Protein AF-A0A356X7E8-F1 (afdb_monomer_lite)

Radius of gyration: 22.63 Å; chains: 1; bounding box: 55×36×61 Å

Structure (mmCIF, N/CA/C/O backbone):
data_AF-A0A356X7E8-F1
#
_entry.id   AF-A0A356X7E8-F1
#
loop_
_atom_site.group_PDB
_atom_site.id
_atom_site.type_symbol
_atom_site.label_atom_id
_atom_site.label_alt_id
_atom_site.label_comp_id
_atom_site.label_asym_id
_atom_site.label_entity_id
_atom_site.label_seq_id
_atom_site.pdbx_PDB_ins_code
_atom_site.Cartn_x
_atom_site.Cartn_y
_atom_site.Cartn_z
_atom_site.occupancy
_atom_site.B_iso_or_equiv
_atom_site.auth_seq_id
_atom_site.auth_comp_id
_atom_site.auth_asym_id
_atom_site.auth_atom_id
_atom_site.pdbx_PDB_model_num
ATOM 1 N N . LEU A 1 1 ? -2.126 -13.415 19.835 1.00 93.56 1 LEU A N 1
ATOM 2 C CA . LEU A 1 1 ? -3.323 -13.150 19.011 1.00 93.56 1 LEU A CA 1
ATOM 3 C C . LEU A 1 1 ? -2.956 -12.131 17.945 1.00 93.56 1 LEU A C 1
ATOM 5 O O . LEU A 1 1 ? -2.199 -11.217 18.249 1.00 93.56 1 LEU A O 1
ATOM 9 N N . ILE A 1 2 ? -3.436 -12.323 16.716 1.00 96.06 2 ILE A N 1
ATOM 10 C CA . ILE A 1 2 ? -3.218 -11.389 15.605 1.00 96.06 2 ILE A CA 1
ATOM 11 C C . ILE A 1 2 ? -4.577 -10.799 15.241 1.00 96.06 2 ILE A C 1
ATOM 13 O O . ILE A 1 2 ? -5.513 -11.552 14.979 1.00 96.06 2 ILE A O 1
ATOM 17 N N . LEU A 1 3 ? -4.679 -9.475 15.267 1.00 96.00 3 LEU A N 1
ATOM 18 C CA . LEU A 1 3 ? -5.846 -8.722 14.834 1.00 96.00 3 LEU A CA 1
ATOM 19 C C . LEU A 1 3 ? -5.471 -7.905 13.610 1.00 96.00 3 LEU A C 1
ATOM 21 O O . LEU A 1 3 ? -4.532 -7.110 13.644 1.00 96.00 3 LEU A O 1
ATOM 25 N N . GLU A 1 4 ? -6.207 -8.107 12.529 1.00 94.88 4 GLU A N 1
ATOM 26 C CA . GLU A 1 4 ? -5.991 -7.365 11.298 1.00 94.88 4 GLU A CA 1
ATOM 27 C C . GLU A 1 4 ? -6.999 -6.233 11.160 1.00 94.88 4 GLU A C 1
ATOM 29 O O . GLU A 1 4 ? -8.159 -6.378 11.542 1.00 94.88 4 GLU A O 1
ATOM 34 N N . ASN A 1 5 ? -6.549 -5.121 10.582 1.00 94.38 5 ASN A N 1
ATOM 35 C CA . ASN A 1 5 ? -7.384 -3.973 10.243 1.00 94.38 5 ASN A CA 1
ATOM 36 C C . ASN A 1 5 ? -8.108 -3.339 11.441 1.00 94.38 5 ASN A C 1
ATOM 38 O O . ASN A 1 5 ? -9.313 -3.083 11.387 1.00 94.38 5 ASN A O 1
ATOM 42 N N . VAL A 1 6 ? -7.383 -3.053 12.527 1.00 95.50 6 VAL A N 1
ATOM 43 C CA . VAL A 1 6 ? -7.984 -2.473 13.742 1.00 95.50 6 VAL A CA 1
ATOM 44 C C . VAL A 1 6 ? -8.601 -1.089 13.510 1.00 95.50 6 VAL A C 1
ATOM 46 O O . VAL A 1 6 ? -9.468 -0.686 14.278 1.00 95.50 6 VAL A O 1
ATOM 49 N N . GLN A 1 7 ? -8.261 -0.383 12.424 1.00 94.38 7 GLN A N 1
ATOM 50 C CA . GLN A 1 7 ? -8.977 0.829 11.999 1.00 94.38 7 GLN A CA 1
ATOM 51 C C . GLN A 1 7 ? -10.484 0.605 11.782 1.00 94.38 7 GLN A C 1
ATOM 53 O O . GLN A 1 7 ? -11.255 1.551 11.886 1.00 94.38 7 GLN A O 1
ATOM 58 N N . ASN A 1 8 ? -10.925 -0.634 11.548 1.00 93.31 8 ASN A N 1
ATOM 59 C CA . ASN A 1 8 ? -12.344 -0.969 11.412 1.00 93.31 8 ASN A CA 1
ATOM 60 C C . ASN A 1 8 ? -13.075 -1.054 12.765 1.00 93.31 8 ASN A C 1
ATOM 62 O O . ASN A 1 8 ? -14.292 -1.205 12.800 1.00 93.31 8 ASN A O 1
ATOM 66 N N . CYS A 1 9 ? -12.361 -0.947 13.891 1.00 93.81 9 CYS A N 1
ATOM 67 C CA . CYS A 1 9 ? -12.958 -0.861 15.225 1.00 93.81 9 CYS A CA 1
ATOM 68 C C . CYS A 1 9 ? -13.349 0.576 15.610 1.00 93.81 9 CYS A C 1
ATOM 70 O O . CYS A 1 9 ? -13.739 0.804 16.755 1.00 93.81 9 CYS A O 1
ATOM 72 N N . PHE A 1 10 ? -13.256 1.543 14.689 1.00 93.75 10 PHE A N 1
ATOM 73 C CA . PHE A 1 10 ? -13.806 2.876 14.901 1.00 93.75 10 PHE A CA 1
ATOM 74 C C . PHE A 1 10 ? -14.518 3.429 13.663 1.00 93.75 10 PHE A C 1
ATOM 76 O O . PHE A 1 10 ? -14.170 3.135 12.521 1.00 93.75 10 PHE A O 1
ATOM 83 N N . ILE A 1 11 ? -15.481 4.313 13.903 1.00 92.06 11 ILE A N 1
ATOM 84 C CA . ILE A 1 11 ? -16.099 5.170 12.890 1.00 92.06 11 ILE A CA 1
ATOM 85 C C . ILE A 1 11 ? -15.846 6.607 13.327 1.00 92.06 11 ILE A C 1
ATOM 87 O O . ILE A 1 11 ? -16.066 6.946 14.488 1.00 92.06 11 ILE A O 1
ATOM 91 N N . ARG A 1 12 ? -15.399 7.486 12.423 1.00 89.81 12 ARG A N 1
ATOM 92 C CA . ARG A 1 12 ? -15.179 8.898 12.758 1.00 89.81 12 ARG A CA 1
ATOM 93 C C . ARG A 1 12 ? -16.521 9.614 12.935 1.00 89.81 12 ARG A C 1
ATOM 95 O O . ARG A 1 12 ? -17.014 10.275 12.025 1.00 89.81 12 ARG A O 1
ATOM 102 N N . ASN A 1 13 ? -17.105 9.465 14.115 1.00 85.69 13 ASN A N 1
ATOM 103 C CA . ASN A 1 13 ? -18.269 10.182 14.617 1.00 85.69 13 ASN A CA 1
ATOM 104 C C . ASN A 1 13 ? -18.137 10.334 16.152 1.00 85.69 13 ASN A C 1
ATOM 106 O O . ASN A 1 13 ? -17.196 9.814 16.747 1.00 85.69 13 ASN A O 1
ATOM 110 N N . LEU A 1 14 ? -19.051 11.064 16.799 1.00 80.31 14 LEU A N 1
ATOM 111 C CA . LEU A 1 14 ? -18.951 11.384 18.235 1.00 80.31 14 LEU A CA 1
ATOM 112 C C . LEU A 1 14 ? -18.949 10.166 19.178 1.00 80.31 14 LEU A C 1
ATOM 114 O O . LEU A 1 14 ? -18.449 10.283 20.290 1.00 80.31 14 LEU A O 1
ATOM 118 N N . SER A 1 15 ? -19.506 9.029 18.762 1.00 83.75 15 SER A N 1
ATOM 119 C CA . SER A 1 15 ? -19.670 7.824 19.594 1.00 83.75 15 SER A CA 1
ATOM 120 C C . SER A 1 15 ? -19.062 6.584 18.934 1.00 83.75 15 SER A C 1
ATOM 122 O O . SER A 1 15 ? -19.417 5.456 19.250 1.00 83.75 15 SER A O 1
ATOM 124 N N . GLY A 1 16 ? -18.183 6.781 17.954 1.00 90.12 16 GLY A N 1
ATOM 125 C CA . GLY A 1 16 ? -17.713 5.712 17.083 1.00 90.12 16 GLY A CA 1
ATOM 126 C C . GLY A 1 16 ? -16.432 5.050 17.565 1.00 90.12 16 GLY A C 1
ATOM 127 O O . GLY A 1 16 ? -15.806 4.360 16.772 1.00 90.12 16 GLY A O 1
ATOM 128 N N . PHE A 1 17 ? -16.021 5.272 18.817 1.00 94.19 17 PHE A N 1
ATOM 129 C CA . PHE A 1 17 ? -14.751 4.783 19.368 1.00 94.19 17 PHE A CA 1
ATOM 130 C C . PHE A 1 17 ? -14.911 3.671 20.404 1.0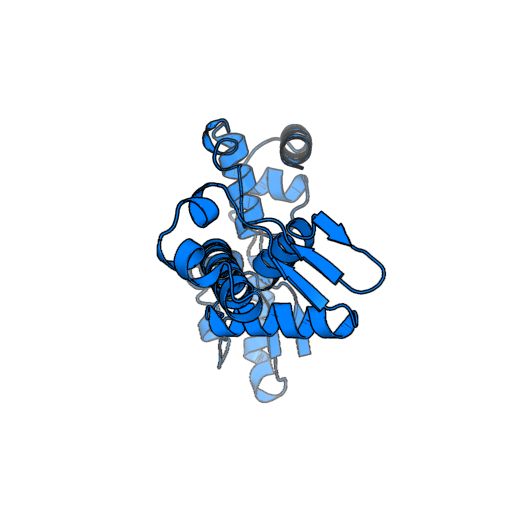0 94.19 17 PHE A C 1
ATOM 132 O O . PHE A 1 17 ? -13.922 3.013 20.707 1.00 94.19 17 PHE A O 1
ATOM 139 N N . ASP A 1 18 ? -16.128 3.401 20.885 1.00 94.00 18 ASP A N 1
ATOM 140 C CA . ASP A 1 18 ? -16.383 2.447 21.970 1.00 94.00 18 ASP A CA 1
ATOM 141 C C . ASP A 1 18 ? -15.721 1.081 21.721 1.00 94.00 18 ASP A C 1
ATOM 143 O O . ASP A 1 18 ? -15.061 0.529 22.597 1.00 94.00 18 ASP A O 1
ATOM 147 N N . ALA A 1 19 ? -15.844 0.539 20.505 1.00 94.94 19 ALA A N 1
ATOM 148 C CA . ALA A 1 19 ? -15.248 -0.752 20.159 1.00 94.94 19 ALA A CA 1
ATOM 149 C C . ALA A 1 19 ? -13.709 -0.722 20.197 1.00 94.94 19 ALA A C 1
ATOM 151 O O . ALA A 1 19 ? -13.090 -1.674 20.673 1.00 94.94 19 ALA A O 1
ATOM 152 N N . MET A 1 20 ? -13.092 0.369 19.735 1.00 96.06 20 MET A N 1
ATOM 153 C CA . MET A 1 20 ? -11.647 0.566 19.819 1.00 96.06 20 MET A CA 1
ATOM 154 C C . MET A 1 20 ? -11.189 0.707 21.273 1.00 96.06 20 MET A C 1
ATOM 156 O O . MET A 1 20 ? -10.231 0.056 21.673 1.00 96.06 20 MET A O 1
ATOM 160 N N . GLU A 1 21 ? -11.878 1.505 22.086 1.00 95.81 21 GLU A N 1
ATOM 161 C CA . GLU A 1 21 ? -11.531 1.689 23.500 1.00 95.81 21 GLU A CA 1
ATOM 162 C C . GLU A 1 21 ? -11.625 0.373 24.283 1.00 95.81 21 GLU A C 1
ATOM 164 O O . GLU A 1 21 ? -10.719 0.039 25.048 1.00 95.81 21 GLU A O 1
ATOM 169 N N . GLN A 1 22 ? -12.669 -0.427 24.039 1.00 96.62 22 GLN A N 1
ATOM 170 C CA . GLN A 1 22 ? -12.794 -1.761 24.633 1.00 96.62 22 GLN A CA 1
ATOM 171 C C . GLN A 1 22 ? -11.678 -2.707 24.175 1.00 96.62 22 GLN A C 1
ATOM 173 O O . GLN A 1 22 ? -11.166 -3.489 24.979 1.00 96.62 22 GLN A O 1
ATOM 178 N N . LEU A 1 23 ? -11.272 -2.635 22.904 1.00 96.69 23 LEU A N 1
ATOM 179 C CA . LEU A 1 23 ? -10.148 -3.419 22.400 1.00 96.69 23 LEU A CA 1
ATOM 180 C C . LEU A 1 23 ? -8.835 -3.030 23.094 1.00 96.69 23 LEU A C 1
ATOM 182 O O . LEU A 1 23 ? -8.093 -3.910 23.529 1.00 96.69 23 LEU A O 1
ATOM 186 N N . LEU A 1 24 ? -8.553 -1.733 23.226 1.00 96.62 24 LEU A N 1
ATOM 187 C CA . LEU A 1 24 ? -7.341 -1.240 23.886 1.00 96.62 24 LEU A CA 1
ATOM 188 C C . LEU A 1 24 ? -7.298 -1.642 25.364 1.00 96.62 24 LEU A C 1
ATOM 190 O O . LEU A 1 24 ? -6.257 -2.101 25.834 1.00 96.62 24 LEU A O 1
ATOM 194 N N . LEU A 1 25 ? -8.434 -1.563 26.066 1.00 97.06 25 LEU A N 1
ATOM 195 C CA . LEU A 1 25 ? -8.561 -2.037 27.446 1.00 97.06 25 LEU A CA 1
ATOM 196 C C . LEU A 1 25 ? -8.282 -3.544 27.557 1.00 97.06 25 LEU A C 1
ATOM 198 O O . LEU A 1 25 ? -7.548 -3.989 28.436 1.00 97.06 25 LEU A O 1
ATOM 202 N N . LEU A 1 26 ? -8.831 -4.348 26.645 1.00 97.19 26 LEU A N 1
ATOM 203 C CA . LEU A 1 26 ? -8.568 -5.786 26.625 1.00 97.19 26 LEU A CA 1
ATOM 204 C C . LEU A 1 26 ? -7.078 -6.086 26.405 1.00 97.19 26 LEU A C 1
ATOM 206 O O . LEU A 1 26 ? -6.522 -6.967 27.065 1.00 97.19 26 LEU A O 1
ATOM 210 N N . ILE A 1 27 ? -6.429 -5.358 25.493 1.00 96.69 27 ILE A N 1
ATOM 211 C CA . ILE A 1 27 ? -4.991 -5.489 25.239 1.00 96.69 27 ILE A CA 1
ATOM 212 C C . ILE A 1 27 ? -4.202 -5.126 26.499 1.00 96.69 27 ILE A C 1
ATOM 214 O O . ILE A 1 27 ? -3.330 -5.898 26.897 1.00 96.69 27 ILE A O 1
ATOM 218 N N . SER A 1 28 ? -4.512 -4.006 27.160 1.00 96.56 28 SER A N 1
ATOM 219 C CA . SER A 1 28 ? -3.773 -3.566 28.349 1.00 96.56 28 SER A CA 1
ATOM 220 C C . SER A 1 28 ? -3.895 -4.535 29.521 1.00 96.56 28 SER A C 1
ATOM 222 O O . SER A 1 28 ? -2.899 -4.798 30.191 1.00 96.56 28 SER A O 1
ATOM 224 N N . GLU A 1 29 ? -5.081 -5.104 29.743 1.00 97.56 29 GLU A N 1
ATOM 225 C CA . GLU A 1 29 ? -5.336 -6.024 30.860 1.00 97.56 29 GLU A CA 1
ATOM 226 C C . GLU A 1 29 ? -4.715 -7.412 30.659 1.00 97.56 29 GLU A C 1
ATOM 228 O O . GLU A 1 29 ? -4.542 -8.152 31.623 1.00 97.56 29 GLU A O 1
ATOM 233 N N . THR A 1 30 ? -4.370 -7.780 29.421 1.00 97.50 30 THR A N 1
ATOM 234 C CA . THR A 1 30 ? -3.893 -9.134 29.084 1.00 97.50 30 THR A CA 1
ATOM 235 C C . THR A 1 30 ? -2.482 -9.171 28.497 1.00 97.50 30 THR A C 1
ATOM 237 O O . THR A 1 30 ? -2.010 -10.229 28.080 1.00 97.50 30 THR A O 1
ATOM 240 N N . ASN A 1 31 ? -1.777 -8.036 28.447 1.00 95.06 31 ASN A N 1
ATOM 241 C CA . ASN A 1 31 ? -0.471 -7.922 27.785 1.00 95.06 31 ASN A CA 1
ATOM 242 C C . ASN A 1 31 ? 0.674 -8.696 28.467 1.00 95.06 31 ASN A C 1
ATOM 244 O O . ASN A 1 31 ? 1.742 -8.841 27.868 1.00 95.06 31 ASN A O 1
ATOM 248 N N . LYS A 1 32 ? 0.481 -9.208 29.690 1.00 96.38 32 LYS A N 1
ATOM 249 C CA . LYS A 1 32 ? 1.474 -10.041 30.392 1.00 96.38 32 LYS A CA 1
ATOM 250 C C . LYS A 1 32 ? 1.356 -11.515 30.014 1.00 96.38 32 LYS A C 1
ATOM 252 O O . LYS A 1 32 ? 2.341 -12.246 30.078 1.00 96.38 32 LYS A O 1
ATOM 257 N N . GLU A 1 33 ? 0.165 -11.944 29.619 1.00 97.56 33 GLU A N 1
ATOM 258 C CA . GLU A 1 33 ? -0.184 -13.327 29.314 1.00 97.56 33 GLU A CA 1
ATOM 259 C C . GLU A 1 33 ? -0.337 -13.565 27.807 1.00 97.56 33 GLU A C 1
ATOM 261 O O . GLU A 1 33 ? -0.135 -14.684 27.330 1.00 97.56 33 GLU A O 1
ATOM 266 N N . ILE A 1 34 ? -0.691 -12.524 27.048 1.00 96.81 34 ILE A N 1
ATOM 267 C CA . ILE A 1 34 ? -1.016 -12.604 25.627 1.00 96.81 34 ILE A CA 1
ATOM 268 C C . ILE A 1 34 ? -0.132 -11.646 24.830 1.00 96.81 34 ILE A C 1
ATOM 270 O O . ILE A 1 34 ? -0.185 -10.429 24.983 1.00 96.81 34 ILE A O 1
ATOM 274 N N . LEU A 1 35 ? 0.620 -12.204 23.878 1.00 96.94 35 LEU A N 1
ATOM 275 C CA . LEU A 1 35 ? 1.241 -11.413 22.820 1.00 96.94 35 LEU A CA 1
ATOM 276 C C . LEU A 1 35 ? 0.164 -10.949 21.832 1.00 96.94 35 LEU A C 1
ATOM 278 O O . LEU A 1 35 ? -0.409 -11.774 21.110 1.00 96.94 35 LEU A O 1
ATOM 282 N N . TRP A 1 36 ? -0.085 -9.645 21.778 1.00 97.31 36 TRP A N 1
ATOM 283 C CA . TRP A 1 36 ? -0.969 -9.013 20.802 1.00 97.31 36 TRP A CA 1
ATOM 284 C C . TRP A 1 36 ? -0.174 -8.446 19.631 1.00 97.31 36 TRP A C 1
ATOM 286 O O . TRP A 1 36 ? 0.818 -7.746 19.816 1.00 97.31 36 TRP A O 1
ATOM 296 N N . ILE A 1 37 ? -0.632 -8.744 18.420 1.00 96.69 37 ILE A N 1
ATOM 297 C CA . ILE A 1 37 ? -0.142 -8.138 17.185 1.00 96.69 37 ILE A CA 1
ATOM 298 C C . ILE A 1 37 ? -1.359 -7.533 16.497 1.00 96.69 37 ILE A C 1
ATOM 300 O O . ILE A 1 37 ? -2.298 -8.258 16.174 1.00 96.69 37 ILE A O 1
ATOM 304 N N . ALA A 1 38 ? -1.352 -6.221 16.297 1.00 95.81 38 ALA A N 1
ATOM 305 C CA . ALA A 1 38 ? -2.396 -5.503 15.579 1.00 95.81 38 ALA A CA 1
ATOM 306 C C . ALA A 1 38 ? -1.825 -4.945 14.272 1.00 95.81 38 ALA A C 1
ATOM 308 O O . ALA A 1 38 ? -0.692 -4.466 14.252 1.00 95.81 38 ALA A O 1
ATOM 309 N N . SER A 1 39 ? -2.602 -4.985 13.193 1.00 95.44 39 SER A N 1
ATOM 310 C CA . SER A 1 39 ? -2.302 -4.227 11.978 1.00 95.44 39 SER A CA 1
ATOM 311 C C . SER A 1 39 ? -3.369 -3.176 11.720 1.00 95.44 39 SER A C 1
ATOM 313 O O . SER A 1 39 ? -4.538 -3.358 12.061 1.00 95.44 39 SER A O 1
ATOM 315 N N . SER A 1 40 ? -2.943 -2.063 11.131 1.00 94.62 40 SER A N 1
ATOM 316 C CA . SER A 1 40 ? -3.807 -0.948 10.772 1.00 94.62 40 SER A CA 1
ATOM 317 C C . SER A 1 40 ? -3.341 -0.320 9.463 1.00 94.62 40 SER A C 1
ATOM 319 O O . SER A 1 40 ? -2.161 -0.425 9.115 1.00 94.62 40 SER A O 1
ATOM 321 N N . THR A 1 41 ? -4.230 0.369 8.747 1.00 93.12 41 THR A N 1
ATOM 322 C CA . THR A 1 41 ? -3.773 1.280 7.690 1.00 93.12 41 THR A CA 1
ATOM 323 C C . THR A 1 41 ? -2.982 2.433 8.297 1.00 93.12 41 THR A C 1
ATOM 325 O O . THR A 1 41 ? -3.227 2.855 9.428 1.00 93.12 41 THR A O 1
ATOM 328 N N . ARG A 1 42 ? -2.045 3.003 7.532 1.00 90.88 42 ARG A N 1
ATOM 329 C CA . ARG A 1 42 ? -1.226 4.132 7.996 1.00 90.88 42 ARG A CA 1
ATOM 330 C C . ARG A 1 42 ? -2.075 5.311 8.468 1.00 90.88 42 ARG A C 1
ATOM 332 O O . ARG A 1 42 ? -1.831 5.858 9.538 1.00 90.88 42 ARG A O 1
ATOM 339 N N . TYR A 1 43 ? -3.081 5.700 7.688 1.00 92.06 43 TYR A N 1
ATOM 340 C CA . TYR A 1 43 ? -3.933 6.839 8.030 1.00 92.06 43 TYR A CA 1
ATOM 341 C C . TYR A 1 43 ? -4.873 6.540 9.200 1.00 92.06 43 TYR A C 1
ATOM 343 O O . TYR A 1 43 ? -5.052 7.413 10.050 1.00 92.06 43 TYR A O 1
ATOM 351 N N . GLY A 1 44 ? -5.406 5.317 9.290 1.00 94.50 44 GLY A N 1
ATOM 352 C CA . GLY A 1 44 ? -6.176 4.864 10.447 1.00 94.50 44 GLY A CA 1
ATOM 353 C C . GLY A 1 44 ? -5.337 4.894 11.724 1.00 94.50 44 GLY A C 1
ATOM 354 O O . GLY A 1 44 ? -5.750 5.489 12.716 1.00 94.50 44 GLY A O 1
ATOM 355 N N . TRP A 1 45 ? -4.118 4.344 11.681 1.00 94.75 45 TRP A N 1
ATOM 356 C CA . TRP A 1 45 ? -3.170 4.366 12.798 1.00 94.75 45 TRP A CA 1
ATOM 357 C C . TRP A 1 45 ? -2.809 5.787 13.233 1.00 94.75 45 TRP A C 1
ATOM 359 O O . TRP A 1 45 ? -2.974 6.126 14.398 1.00 94.75 45 TRP A O 1
ATOM 369 N N . LEU A 1 46 ? -2.393 6.651 12.299 1.00 94.12 46 LEU A N 1
ATOM 370 C CA . LEU A 1 46 ? -2.034 8.044 12.598 1.00 94.12 46 LEU A CA 1
ATOM 371 C C . LEU A 1 46 ? -3.197 8.843 13.197 1.00 94.12 46 LEU A C 1
ATOM 373 O O . LEU A 1 46 ? -2.976 9.778 13.965 1.00 94.12 46 LEU A O 1
ATOM 377 N N . TYR A 1 47 ? -4.432 8.535 12.806 1.00 94.88 47 TYR A N 1
ATOM 378 C CA . TYR A 1 47 ? -5.612 9.174 13.372 1.00 94.88 47 TYR A CA 1
ATOM 379 C C . TYR A 1 47 ? -5.908 8.669 14.783 1.00 94.88 47 TYR A C 1
ATOM 381 O O . TYR A 1 47 ? -6.077 9.474 15.696 1.00 94.88 47 TYR A O 1
ATOM 389 N N . LEU A 1 48 ? -5.933 7.349 14.960 1.00 94.81 48 LEU A N 1
ATOM 390 C CA . LEU A 1 48 ? -6.155 6.709 16.251 1.00 94.81 48 LEU A CA 1
ATOM 391 C C . LEU A 1 48 ? -5.104 7.127 17.275 1.00 94.81 48 LEU A C 1
ATOM 393 O O . LEU A 1 48 ? -5.450 7.417 18.413 1.00 94.81 48 LEU A O 1
ATOM 397 N N . ASP A 1 49 ? -3.846 7.239 16.864 1.00 95.50 49 ASP A N 1
ATOM 398 C CA . ASP A 1 49 ? -2.768 7.685 17.738 1.00 95.50 49 ASP A CA 1
ATOM 399 C C . ASP A 1 49 ? -2.974 9.126 18.210 1.00 95.50 49 ASP A C 1
ATOM 401 O O . ASP A 1 49 ? -2.856 9.425 19.391 1.00 95.50 49 ASP A O 1
ATOM 405 N N . LYS A 1 50 ? -3.432 10.016 17.325 1.00 94.44 50 LYS A N 1
ATOM 406 C CA . LYS A 1 50 ? -3.755 11.401 17.701 1.00 94.44 50 LYS A CA 1
ATOM 407 C C . LYS A 1 5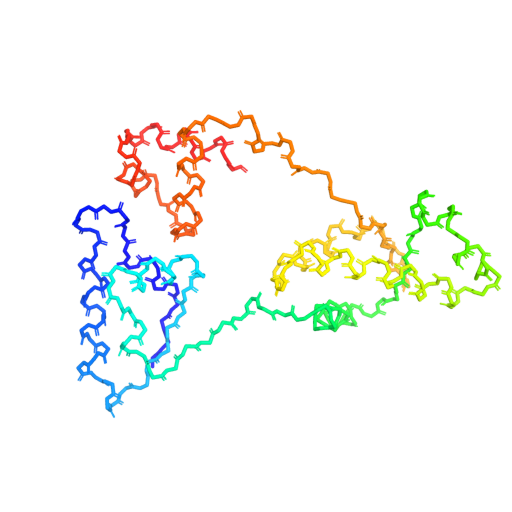0 ? -4.938 11.528 18.658 1.00 94.44 50 LYS A C 1
ATOM 409 O O . LYS A 1 50 ? -4.990 12.502 19.405 1.00 94.44 50 LYS A O 1
ATOM 414 N N . VAL A 1 51 ? -5.922 10.634 18.569 1.00 93.25 51 VAL A N 1
ATOM 415 C CA . VAL A 1 51 ? -7.173 10.736 19.341 1.00 93.25 51 VAL A CA 1
ATOM 416 C C . VAL A 1 51 ? -7.101 9.945 20.646 1.00 93.25 51 VAL A C 1
ATOM 418 O O . VAL A 1 51 ? -7.604 10.414 21.662 1.00 93.25 51 VAL A O 1
ATOM 421 N N . LEU A 1 52 ? -6.474 8.769 20.624 1.00 93.94 52 LEU A N 1
ATOM 422 C CA . LEU A 1 52 ? -6.480 7.791 21.715 1.00 93.94 52 LEU A CA 1
ATOM 423 C C . LEU A 1 52 ? -5.076 7.426 22.229 1.00 93.94 52 LEU A C 1
ATOM 425 O O . LEU A 1 52 ? -4.982 6.653 23.178 1.00 93.94 52 LEU A O 1
ATOM 429 N N . ASN A 1 53 ? -3.999 7.954 21.631 1.00 94.75 53 ASN A N 1
ATOM 430 C CA . ASN A 1 53 ? -2.607 7.568 21.917 1.00 94.75 53 ASN A CA 1
ATOM 431 C C . ASN A 1 53 ? -2.407 6.047 21.835 1.00 94.75 53 ASN A C 1
ATOM 433 O O . ASN A 1 53 ? -1.850 5.423 22.736 1.00 94.75 53 ASN A O 1
ATOM 437 N N . VAL A 1 54 ? -2.915 5.420 20.764 1.00 94.75 54 VAL A N 1
ATOM 438 C CA . VAL A 1 54 ? -2.885 3.954 20.626 1.00 94.75 54 VAL A CA 1
ATOM 439 C C . VAL A 1 54 ? -1.475 3.377 20.686 1.00 94.75 54 VAL A C 1
ATOM 441 O O . VAL A 1 54 ? -1.330 2.230 21.102 1.00 94.75 54 VAL A O 1
ATOM 444 N N . VAL A 1 55 ? -0.439 4.149 20.333 1.00 94.19 55 VAL A N 1
ATOM 445 C CA . VAL A 1 55 ? 0.954 3.704 20.444 1.00 94.19 55 VAL A CA 1
ATOM 446 C C . VAL A 1 55 ? 1.334 3.312 21.875 1.00 94.19 55 VAL A C 1
ATOM 448 O O . VAL A 1 55 ? 2.086 2.359 22.043 1.00 94.19 55 VAL A O 1
ATOM 451 N N . ASP A 1 56 ? 0.754 3.944 22.902 1.00 94.75 56 ASP A N 1
ATOM 452 C CA . ASP A 1 56 ? 1.080 3.680 24.312 1.00 94.75 56 ASP A CA 1
ATOM 453 C C . ASP A 1 56 ? 0.634 2.282 24.782 1.00 94.75 56 ASP A C 1
ATOM 455 O O . ASP A 1 56 ? 1.130 1.762 25.784 1.00 94.75 56 ASP A O 1
ATOM 459 N N . TYR A 1 57 ? -0.277 1.641 24.044 1.00 95.25 57 TYR A N 1
ATOM 460 C CA . TYR A 1 57 ? -0.764 0.288 24.330 1.00 95.25 57 TYR A CA 1
ATOM 461 C C . TYR A 1 57 ? 0.117 -0.804 23.709 1.00 95.25 57 TYR A C 1
ATOM 463 O O . TYR A 1 57 ? -0.055 -1.986 24.020 1.00 95.25 57 TYR A O 1
ATOM 471 N N . PHE A 1 58 ? 1.075 -0.435 22.852 1.00 95.12 58 PHE A N 1
ATOM 472 C CA . PHE A 1 58 ? 1.975 -1.364 22.178 1.00 95.12 58 PHE A CA 1
ATOM 473 C C . PHE A 1 58 ? 3.431 -1.056 22.514 1.00 95.12 58 PHE A C 1
ATOM 475 O O . PHE A 1 58 ? 3.894 0.075 22.480 1.00 95.12 58 PHE A O 1
ATOM 482 N N . THR A 1 59 ? 4.207 -2.102 22.783 1.00 93.94 59 THR A N 1
ATOM 483 C CA . THR A 1 59 ? 5.641 -1.940 23.072 1.00 93.94 59 THR A CA 1
ATOM 484 C C . THR A 1 59 ? 6.466 -1.601 21.831 1.00 93.94 59 THR A C 1
ATOM 486 O O . THR A 1 59 ? 7.566 -1.070 21.953 1.00 93.94 59 THR A O 1
ATOM 489 N N . HIS A 1 60 ? 5.962 -1.939 20.642 1.00 93.88 60 HIS A N 1
ATOM 490 C CA . HIS A 1 60 ? 6.639 -1.742 19.366 1.00 93.88 60 HIS A CA 1
ATOM 491 C C . HIS A 1 60 ? 5.611 -1.377 18.293 1.00 93.88 60 HIS A C 1
ATOM 493 O O . HIS A 1 60 ? 4.549 -1.994 18.218 1.00 93.88 60 HIS A O 1
ATOM 499 N N . ALA A 1 61 ? 5.964 -0.433 17.423 1.00 92.31 61 ALA A N 1
ATOM 500 C CA . ALA A 1 61 ? 5.228 -0.105 16.208 1.00 92.31 61 ALA A CA 1
ATOM 501 C C . ALA A 1 61 ? 6.180 -0.211 15.010 1.00 92.31 61 ALA A C 1
ATOM 503 O O . ALA A 1 61 ? 7.324 0.242 15.079 1.00 92.31 61 ALA A O 1
ATOM 504 N N . VAL A 1 62 ? 5.725 -0.842 13.927 1.00 90.94 62 VAL A N 1
ATOM 505 C CA . VAL A 1 62 ? 6.522 -1.055 12.712 1.00 90.94 62 VAL A CA 1
ATOM 506 C C . VAL A 1 62 ? 5.720 -0.583 11.507 1.00 90.94 62 VAL A C 1
ATOM 508 O O . VAL A 1 62 ? 4.618 -1.066 11.268 1.00 90.94 62 VAL A O 1
ATOM 511 N N . GLU A 1 63 ? 6.296 0.332 10.732 1.00 87.75 63 GLU A N 1
ATOM 512 C CA . GLU A 1 63 ? 5.744 0.778 9.451 1.00 87.75 63 GLU A CA 1
ATOM 513 C C . GLU A 1 63 ? 6.329 -0.054 8.304 1.00 87.75 63 GLU A C 1
ATOM 515 O O . GLU A 1 63 ? 7.536 -0.303 8.253 1.00 87.75 63 GLU A O 1
ATOM 520 N N . THR A 1 64 ? 5.481 -0.488 7.368 1.00 82.00 64 THR A N 1
ATOM 521 C CA . THR A 1 64 ? 5.877 -1.396 6.276 1.00 82.00 64 THR A CA 1
ATOM 522 C C . THR A 1 64 ? 5.896 -0.742 4.890 1.00 82.00 64 THR A C 1
ATOM 524 O O . THR A 1 64 ? 6.313 -1.381 3.927 1.00 82.00 64 THR A O 1
ATOM 527 N N . ASP A 1 65 ? 5.454 0.510 4.759 1.00 78.50 65 ASP A N 1
ATOM 528 C CA . ASP A 1 65 ? 5.301 1.252 3.497 1.00 78.50 65 ASP A CA 1
ATOM 529 C C . ASP A 1 65 ? 6.453 2.232 3.195 1.00 78.50 65 ASP A C 1
ATOM 531 O O . ASP A 1 65 ? 6.292 3.140 2.390 1.00 78.50 65 ASP A O 1
ATOM 535 N N . ASN A 1 66 ? 7.636 2.022 3.783 1.00 85.06 66 ASN A N 1
ATOM 536 C CA . ASN A 1 66 ? 8.816 2.885 3.620 1.00 85.06 66 ASN A CA 1
ATOM 537 C C . ASN A 1 66 ? 9.971 2.188 2.867 1.00 85.06 66 ASN A C 1
ATOM 539 O O . ASN A 1 66 ? 11.138 2.306 3.249 1.00 85.06 66 ASN A O 1
ATOM 543 N N . LEU A 1 67 ? 9.669 1.417 1.815 1.00 91.19 67 LEU A N 1
ATOM 544 C CA . LEU A 1 67 ? 10.710 0.736 1.037 1.00 91.19 67 LEU A CA 1
ATOM 545 C C . LEU A 1 67 ? 11.591 1.732 0.269 1.00 91.19 67 LEU A C 1
ATOM 547 O O . LEU A 1 67 ? 11.107 2.660 -0.378 1.00 91.19 67 LEU A O 1
ATOM 551 N N . THR A 1 68 ? 12.902 1.503 0.280 1.00 94.38 68 THR A N 1
ATOM 552 C CA . THR A 1 68 ? 13.839 2.273 -0.546 1.00 94.38 68 THR A CA 1
ATOM 553 C C . THR A 1 68 ? 13.660 1.947 -2.029 1.00 94.38 68 THR A C 1
ATOM 555 O O . THR A 1 68 ? 13.127 0.897 -2.393 1.00 94.38 68 THR A O 1
ATOM 558 N N . ALA A 1 69 ? 14.166 2.810 -2.915 1.00 94.44 69 ALA A N 1
ATOM 559 C CA . ALA A 1 69 ? 14.134 2.555 -4.358 1.00 94.44 69 ALA A CA 1
ATOM 560 C C . ALA A 1 69 ? 14.763 1.199 -4.732 1.00 94.44 69 ALA A C 1
ATOM 562 O O . ALA A 1 69 ? 14.210 0.466 -5.550 1.00 94.44 69 ALA A O 1
ATOM 563 N N . GLN A 1 70 ? 15.864 0.832 -4.066 1.00 95.62 70 GLN A N 1
ATOM 564 C CA . GLN A 1 70 ? 16.509 -0.466 -4.244 1.00 95.62 70 GLN A CA 1
ATOM 565 C C . GLN A 1 70 ? 15.600 -1.619 -3.798 1.00 95.62 70 GLN A C 1
ATOM 567 O O . GLN A 1 70 ? 15.465 -2.604 -4.516 1.00 95.62 70 GLN A O 1
ATOM 572 N N . GLN A 1 71 ? 14.934 -1.496 -2.647 1.00 95.50 71 GLN A N 1
ATOM 573 C CA . GLN A 1 71 ? 14.015 -2.527 -2.160 1.00 95.50 71 GLN A CA 1
ATOM 574 C C . GLN A 1 71 ? 12.783 -2.681 -3.063 1.00 95.50 71 GLN A C 1
ATOM 576 O O . GLN A 1 71 ? 12.319 -3.801 -3.267 1.00 95.50 71 GLN A O 1
ATOM 581 N N . ILE A 1 72 ? 12.267 -1.585 -3.630 1.00 95.69 72 ILE A N 1
ATOM 582 C CA . ILE A 1 72 ? 11.186 -1.619 -4.627 1.00 95.69 72 ILE A CA 1
ATOM 583 C C . ILE A 1 72 ? 11.634 -2.369 -5.886 1.00 95.69 72 ILE A C 1
ATOM 585 O O . ILE A 1 72 ? 10.913 -3.245 -6.367 1.00 95.69 72 ILE A O 1
ATOM 589 N N . GLU A 1 73 ? 12.827 -2.069 -6.403 1.00 96.69 73 GLU A N 1
ATOM 590 C CA . GLU A 1 73 ? 13.385 -2.789 -7.548 1.00 96.69 73 GLU A CA 1
ATOM 591 C C . GLU A 1 73 ? 13.563 -4.283 -7.239 1.00 96.69 73 GLU A C 1
ATOM 593 O O . GLU A 1 73 ? 13.095 -5.138 -7.995 1.00 96.69 73 GLU A O 1
ATOM 598 N N . GLU A 1 74 ? 14.179 -4.617 -6.106 1.00 96.19 74 GLU A N 1
ATOM 599 C CA . GLU A 1 74 ? 14.392 -6.000 -5.676 1.00 96.19 74 GLU A CA 1
ATOM 600 C C . GLU A 1 74 ? 13.074 -6.763 -5.508 1.00 96.19 74 GLU A C 1
ATOM 602 O O . GLU A 1 74 ? 12.970 -7.904 -5.964 1.00 96.19 74 GLU A O 1
ATOM 607 N N . LEU A 1 75 ? 12.055 -6.140 -4.908 1.00 95.00 75 LEU A N 1
ATOM 608 C CA . LEU A 1 75 ? 10.714 -6.703 -4.745 1.00 95.00 75 LEU A CA 1
ATOM 609 C C . LEU A 1 75 ? 10.110 -7.088 -6.100 1.00 95.00 75 LEU A C 1
ATOM 611 O O . LEU A 1 75 ? 9.694 -8.235 -6.298 1.00 95.00 75 LEU A O 1
ATOM 615 N N . VAL A 1 76 ? 10.080 -6.134 -7.033 1.00 95.94 76 VAL A N 1
ATOM 616 C CA . VAL A 1 76 ? 9.494 -6.318 -8.364 1.00 95.94 76 VAL A CA 1
ATOM 617 C C . VAL A 1 76 ? 10.251 -7.391 -9.137 1.00 95.94 76 VAL A C 1
ATOM 619 O O . VAL A 1 76 ? 9.638 -8.326 -9.658 1.00 95.94 76 VAL A O 1
ATOM 622 N N . LEU A 1 77 ? 11.584 -7.318 -9.168 1.00 95.88 77 LEU A N 1
ATOM 623 C CA . LEU A 1 77 ? 12.409 -8.286 -9.887 1.00 95.88 77 LEU A CA 1
ATOM 624 C C . LEU A 1 77 ? 12.309 -9.682 -9.273 1.00 95.88 77 LEU A C 1
ATOM 626 O O . LEU A 1 77 ? 12.233 -10.664 -10.009 1.00 95.88 77 LEU A O 1
ATOM 630 N N . LYS A 1 78 ? 12.261 -9.804 -7.942 1.00 95.00 78 LYS A N 1
ATOM 631 C CA . LYS A 1 78 ? 12.077 -11.093 -7.263 1.00 95.00 78 LYS A CA 1
ATOM 632 C C . LYS A 1 78 ? 10.736 -11.722 -7.628 1.00 95.00 78 LYS A C 1
ATOM 634 O O . LYS A 1 78 ? 10.695 -12.915 -7.926 1.00 95.00 78 LYS A O 1
ATOM 639 N N . ARG A 1 79 ? 9.654 -10.936 -7.650 1.00 92.25 79 ARG A N 1
ATOM 640 C CA . ARG A 1 79 ? 8.331 -11.415 -8.077 1.00 92.25 79 ARG A CA 1
ATOM 641 C C . ARG A 1 79 ? 8.332 -11.807 -9.552 1.00 92.25 79 ARG A C 1
ATOM 643 O O . ARG A 1 79 ? 7.783 -12.847 -9.895 1.00 92.25 79 ARG A O 1
ATOM 650 N N . HIS A 1 80 ? 8.975 -11.010 -10.401 1.00 93.12 80 HIS A N 1
ATOM 651 C CA . HIS A 1 80 ? 9.058 -11.267 -11.832 1.00 93.12 80 HIS A CA 1
ATOM 652 C C . HIS A 1 80 ? 9.849 -12.537 -12.165 1.00 93.12 80 HIS A C 1
ATOM 654 O O . HIS A 1 80 ? 9.404 -13.313 -13.005 1.00 93.12 80 HIS A O 1
ATOM 660 N N . ARG A 1 81 ? 10.969 -12.809 -11.479 1.00 92.31 81 ARG A N 1
ATOM 661 C CA . ARG A 1 81 ? 11.773 -14.030 -11.696 1.00 92.31 81 ARG A CA 1
ATOM 662 C C . ARG A 1 81 ? 10.954 -15.314 -11.569 1.00 92.31 81 ARG A C 1
ATOM 664 O O . ARG A 1 81 ? 11.248 -16.278 -12.264 1.00 92.31 81 ARG A O 1
ATOM 671 N N . ALA A 1 82 ? 9.915 -15.322 -10.731 1.00 90.56 82 ALA A N 1
ATOM 672 C CA . ALA A 1 82 ? 9.018 -16.470 -10.596 1.00 90.56 82 ALA A CA 1
ATOM 673 C C . ALA A 1 82 ? 8.231 -16.793 -11.884 1.00 90.56 82 ALA A C 1
ATOM 675 O O . ALA A 1 82 ? 7.683 -17.884 -11.990 1.00 90.56 82 ALA A O 1
ATOM 676 N N . SER A 1 83 ? 8.173 -15.870 -12.850 1.00 89.44 83 SER A N 1
ATOM 677 C CA . SER A 1 83 ? 7.553 -16.097 -14.159 1.00 89.44 83 SER A CA 1
ATOM 678 C C . SER A 1 83 ? 8.445 -16.877 -15.133 1.00 89.44 83 SER A C 1
ATOM 680 O O . SER A 1 83 ? 7.919 -17.504 -16.043 1.00 89.44 83 SER A O 1
ATOM 682 N N . GLY A 1 84 ? 9.772 -16.849 -14.956 1.00 91.12 84 GLY A N 1
ATOM 683 C CA . GLY A 1 84 ? 10.738 -17.475 -15.870 1.00 91.12 84 GLY A CA 1
ATOM 684 C C . GLY A 1 84 ? 11.059 -16.682 -17.146 1.00 91.12 84 GLY A C 1
ATOM 685 O O . GLY A 1 84 ? 11.974 -17.068 -17.868 1.00 91.12 84 GLY A O 1
ATOM 686 N N . TYR A 1 85 ? 10.368 -15.572 -17.405 1.00 94.19 85 TYR A N 1
ATOM 687 C CA . TYR A 1 85 ? 10.600 -14.719 -18.572 1.00 94.19 85 TYR A CA 1
ATOM 688 C C . TYR A 1 85 ? 11.729 -13.710 -18.327 1.00 94.19 85 TYR A C 1
ATOM 690 O O . TYR A 1 85 ? 12.032 -13.341 -17.190 1.00 94.19 85 TYR A O 1
ATOM 698 N N . GLN A 1 86 ? 12.347 -13.252 -19.412 1.00 94.94 86 GLN A N 1
ATOM 699 C CA . GLN A 1 86 ? 13.305 -12.151 -19.408 1.00 94.94 86 GLN A CA 1
ATOM 700 C C . GLN A 1 86 ? 12.591 -10.802 -19.568 1.00 94.94 86 GLN A C 1
ATOM 702 O O . GLN A 1 86 ? 11.436 -10.726 -19.988 1.00 94.94 86 GLN A O 1
ATOM 707 N N . LEU A 1 87 ? 13.282 -9.713 -19.228 1.00 96.44 87 LEU A N 1
ATOM 708 C CA . LEU A 1 87 ? 12.741 -8.357 -19.312 1.00 96.44 87 LEU A CA 1
ATOM 709 C C . LEU A 1 87 ? 13.374 -7.584 -20.455 1.00 96.44 87 LEU A C 1
ATOM 711 O O . LEU A 1 87 ? 14.598 -7.530 -20.554 1.00 96.44 87 LEU A O 1
ATOM 715 N N . LYS A 1 88 ? 12.539 -6.907 -21.245 1.00 96.62 88 LYS A N 1
ATOM 716 C CA . LYS A 1 88 ? 12.980 -5.923 -22.233 1.00 96.62 88 LYS A CA 1
ATOM 717 C C . LYS A 1 88 ? 12.267 -4.596 -22.004 1.00 96.62 88 LYS A C 1
ATOM 719 O O . LYS A 1 88 ? 11.051 -4.493 -22.150 1.00 96.62 88 LYS A O 1
ATOM 724 N N . PHE A 1 89 ? 13.025 -3.572 -21.632 1.00 96.44 89 PHE A N 1
ATOM 725 C CA . PHE A 1 89 ? 12.511 -2.225 -21.405 1.00 96.44 89 PHE A CA 1
ATOM 726 C C . PHE A 1 89 ? 12.468 -1.455 -22.724 1.00 96.44 89 PHE A C 1
ATOM 728 O O . PHE A 1 89 ? 13.449 -1.416 -23.474 1.00 96.44 89 PHE A O 1
ATOM 735 N N . LEU A 1 90 ? 11.320 -0.843 -23.009 1.00 94.62 90 LEU A N 1
ATOM 736 C CA . LEU A 1 90 ? 11.100 -0.009 -24.186 1.00 94.62 90 LEU A CA 1
ATOM 737 C C . LEU A 1 90 ? 11.522 1.442 -23.902 1.00 94.62 90 LEU A C 1
ATOM 739 O O . LEU A 1 90 ? 11.414 1.929 -22.778 1.00 94.62 90 LEU A O 1
ATOM 743 N N . ALA A 1 91 ? 12.006 2.147 -24.927 1.00 91.62 91 ALA A N 1
ATOM 744 C CA . ALA A 1 91 ? 12.442 3.540 -24.813 1.00 91.62 91 ALA A CA 1
ATOM 745 C C . ALA A 1 91 ? 11.305 4.531 -25.129 1.00 91.62 91 ALA A C 1
ATOM 747 O O . ALA A 1 91 ? 10.679 4.430 -26.186 1.00 91.62 91 ALA A O 1
ATOM 748 N N . ASP A 1 92 ? 11.097 5.527 -24.255 1.00 88.12 92 ASP A N 1
ATOM 749 C CA . ASP A 1 92 ? 10.266 6.708 -24.541 1.00 88.12 92 ASP A CA 1
ATOM 750 C C . ASP A 1 92 ? 11.012 7.696 -25.461 1.00 88.12 92 ASP A C 1
ATOM 752 O O . ASP A 1 92 ? 12.234 7.633 -25.632 1.00 88.12 92 ASP A O 1
ATOM 756 N N . GLU A 1 93 ? 10.289 8.651 -26.054 1.00 83.81 93 GLU A N 1
ATOM 757 C CA . GLU A 1 93 ? 10.895 9.709 -26.882 1.00 83.81 93 GLU A CA 1
ATOM 758 C C . GLU A 1 93 ? 11.932 10.537 -26.103 1.00 83.81 93 GLU A C 1
ATOM 760 O O . GLU A 1 93 ? 12.940 10.989 -26.653 1.00 83.81 93 GLU A O 1
ATOM 765 N N . ALA A 1 94 ? 11.738 10.695 -24.791 1.00 83.38 94 ALA A N 1
ATOM 766 C CA . ALA A 1 94 ? 12.697 11.368 -23.924 1.00 83.38 94 ALA A CA 1
ATOM 767 C C . ALA A 1 94 ? 14.021 10.586 -23.794 1.00 83.38 94 ALA A C 1
ATOM 769 O O . ALA A 1 94 ? 15.094 11.189 -23.859 1.00 83.38 94 ALA A O 1
ATOM 770 N N . ALA A 1 95 ? 13.975 9.258 -23.655 1.00 82.81 95 ALA A N 1
ATOM 771 C CA . ALA A 1 95 ? 15.150 8.393 -23.631 1.00 82.81 95 ALA A CA 1
ATOM 772 C C . ALA A 1 95 ? 15.841 8.364 -24.995 1.00 82.81 95 ALA A C 1
ATOM 774 O O . ALA A 1 95 ? 17.055 8.548 -25.053 1.00 82.81 95 ALA A O 1
ATOM 775 N N . LYS A 1 96 ? 15.085 8.248 -26.097 1.00 85.31 96 LYS A N 1
ATOM 776 C CA . LYS A 1 96 ? 15.641 8.292 -27.464 1.00 85.31 96 LYS A CA 1
ATOM 777 C C . LYS A 1 96 ? 16.433 9.570 -27.736 1.00 85.31 96 LYS A C 1
ATOM 779 O O . LYS A 1 96 ? 17.408 9.540 -28.482 1.00 85.31 96 LYS A O 1
ATOM 784 N N . ASN A 1 97 ? 16.055 10.686 -27.113 1.00 83.75 97 ASN A N 1
ATOM 785 C CA . ASN A 1 97 ? 16.745 11.969 -27.244 1.00 83.75 97 ASN A CA 1
ATOM 786 C C . ASN A 1 97 ? 17.890 12.187 -26.235 1.00 83.75 97 ASN A C 1
ATOM 788 O O . ASN A 1 97 ? 18.656 13.142 -26.385 1.00 83.75 97 ASN A O 1
ATOM 792 N N . ASN A 1 98 ? 18.066 11.304 -25.249 1.00 87.06 98 ASN A N 1
ATOM 793 C CA . ASN A 1 98 ? 19.107 11.422 -24.232 1.00 87.06 98 ASN A CA 1
ATOM 794 C C . ASN A 1 98 ? 20.495 11.023 -24.776 1.00 87.06 98 ASN A C 1
ATOM 796 O O . ASN A 1 98 ? 20.661 9.977 -25.401 1.00 87.06 98 ASN A O 1
ATOM 800 N N . ARG A 1 99 ? 21.522 11.843 -24.507 1.00 81.62 99 ARG A N 1
ATOM 801 C CA . ARG A 1 99 ? 22.905 11.600 -24.967 1.00 81.62 99 ARG A CA 1
ATOM 802 C C . ARG A 1 99 ? 23.511 10.315 -24.398 1.00 81.62 99 ARG A C 1
ATOM 804 O O . ARG A 1 99 ? 24.230 9.635 -25.122 1.00 81.62 99 ARG A O 1
ATOM 811 N N . SER A 1 100 ? 23.220 9.983 -23.140 1.00 77.88 100 SER A N 1
ATOM 812 C CA . SER A 1 100 ? 23.718 8.761 -22.501 1.00 77.88 100 SER A CA 1
ATOM 813 C C . SER A 1 100 ? 23.118 7.523 -23.159 1.00 77.88 100 SER A C 1
ATOM 815 O O . SER A 1 100 ? 23.861 6.624 -23.525 1.00 77.88 100 SER A O 1
ATOM 817 N N . TYR A 1 101 ? 21.807 7.519 -23.426 1.00 83.25 101 TYR A N 1
ATOM 818 C CA . TYR A 1 101 ? 21.164 6.423 -24.160 1.00 83.25 101 TYR A CA 1
ATOM 819 C C . TYR A 1 101 ? 21.730 6.276 -25.577 1.00 83.25 101 TYR A C 1
ATOM 821 O O . TYR A 1 101 ? 22.084 5.176 -25.989 1.00 83.25 101 TYR A O 1
ATOM 829 N N . LYS A 1 102 ? 21.909 7.390 -26.303 1.00 83.50 102 LYS A N 1
ATOM 830 C CA . LYS A 1 102 ? 22.489 7.361 -27.655 1.00 83.50 102 LYS A CA 1
ATOM 831 C C . LYS A 1 102 ? 23.912 6.801 -27.689 1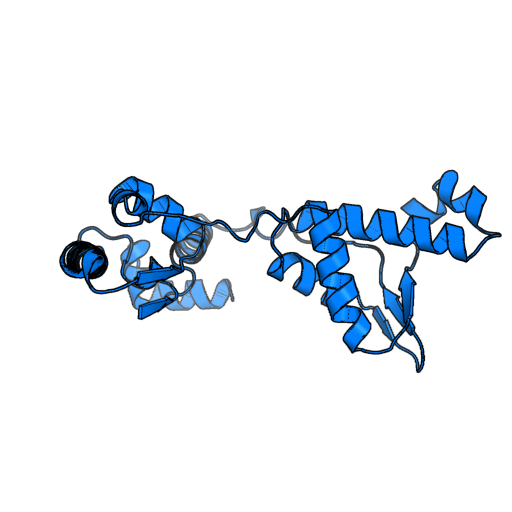.00 83.50 102 LYS A C 1
ATOM 833 O O . LYS A 1 102 ? 24.277 6.146 -28.654 1.00 83.50 102 LYS A O 1
ATOM 838 N N . LYS A 1 103 ? 24.709 7.042 -26.644 1.00 83.81 103 LYS A N 1
ATOM 839 C CA . LYS A 1 103 ? 26.071 6.502 -26.516 1.00 83.81 103 LYS A CA 1
ATOM 840 C C . LYS A 1 103 ? 26.090 4.981 -26.311 1.00 83.81 103 LYS A C 1
ATOM 842 O O . LYS A 1 103 ? 27.110 4.354 -26.572 1.00 83.81 103 LYS A O 1
ATOM 847 N N . HIS A 1 104 ? 24.990 4.410 -25.829 1.00 85.62 104 HIS A N 1
ATOM 848 C CA . HIS A 1 104 ? 24.863 2.984 -25.543 1.00 85.62 104 HIS A CA 1
ATOM 849 C C . HIS A 1 104 ? 24.070 2.218 -26.606 1.00 85.62 104 HIS A C 1
ATOM 851 O O . HIS A 1 104 ? 23.959 1.012 -26.482 1.00 85.62 104 HIS A O 1
ATOM 857 N N . LEU A 1 105 ? 23.589 2.872 -27.674 1.00 81.56 105 LEU A N 1
ATOM 858 C CA . LEU A 1 105 ? 22.782 2.238 -28.732 1.00 81.56 105 LEU A CA 1
ATOM 859 C C . LEU A 1 105 ? 23.420 0.981 -29.340 1.00 81.56 105 LEU A C 1
ATOM 861 O O . LEU A 1 105 ? 22.700 0.042 -29.666 1.00 81.56 105 LEU A O 1
ATOM 865 N N . ASP A 1 106 ? 24.745 0.971 -29.477 1.00 84.81 106 ASP A N 1
ATOM 866 C CA . ASP A 1 106 ? 25.493 -0.151 -30.058 1.00 84.81 106 ASP A CA 1
ATOM 867 C C . ASP A 1 106 ? 25.762 -1.286 -29.045 1.00 84.81 106 ASP A C 1
ATOM 869 O O . ASP A 1 106 ? 26.316 -2.324 -29.400 1.00 84.81 106 ASP A O 1
ATOM 873 N N . ASP A 1 107 ? 25.385 -1.091 -27.779 1.00 90.44 107 ASP A N 1
ATOM 874 C CA . ASP A 1 107 ? 25.592 -2.002 -26.655 1.00 90.44 107 ASP A CA 1
ATOM 875 C C . ASP A 1 107 ? 24.240 -2.279 -25.977 1.00 90.44 107 ASP A C 1
ATOM 877 O O . ASP A 1 107 ? 23.789 -1.540 -25.096 1.00 90.44 107 ASP A O 1
ATOM 881 N N . GLU A 1 108 ? 23.567 -3.346 -26.425 1.00 89.06 108 GLU A N 1
ATOM 882 C CA . GLU A 1 108 ? 22.212 -3.686 -25.971 1.00 89.06 108 GLU A CA 1
ATOM 883 C C . GLU A 1 108 ? 22.132 -3.839 -24.445 1.00 89.06 108 GLU A C 1
ATOM 885 O O . GLU A 1 108 ? 21.159 -3.385 -23.842 1.00 89.06 108 GLU A O 1
ATOM 890 N N . GLU A 1 109 ? 23.167 -4.397 -23.811 1.00 91.12 109 GLU A N 1
ATOM 891 C CA . GLU A 1 109 ? 23.225 -4.582 -22.360 1.00 91.12 109 GLU A CA 1
ATOM 892 C C . GLU A 1 109 ? 23.223 -3.232 -21.633 1.00 91.12 109 GLU A C 1
ATOM 894 O O . GLU A 1 109 ? 22.358 -2.982 -20.788 1.00 91.12 109 GLU A O 1
ATOM 899 N N . LYS A 1 110 ? 24.110 -2.306 -22.025 1.00 91.12 110 LYS A N 1
ATOM 900 C CA . LYS A 1 110 ? 24.157 -0.959 -21.428 1.00 91.12 110 LYS A CA 1
ATOM 901 C C . LYS A 1 110 ? 22.904 -0.141 -21.721 1.00 91.12 110 LYS A C 1
ATOM 903 O O . LYS A 1 110 ? 22.446 0.624 -20.868 1.00 91.12 110 LYS A O 1
ATOM 908 N N . SER A 1 111 ? 22.329 -0.286 -22.912 1.00 91.88 111 SER A N 1
ATOM 909 C CA . SER A 1 111 ? 21.062 0.359 -23.255 1.00 91.88 111 SER A CA 1
ATOM 910 C C . SER A 1 111 ? 19.913 -0.153 -22.385 1.00 91.88 111 SER A C 1
ATOM 912 O O . SER A 1 111 ? 19.113 0.655 -21.908 1.00 91.88 111 SER A O 1
ATOM 914 N N . GLN A 1 112 ? 19.833 -1.463 -22.139 1.00 95.38 112 GLN A N 1
ATOM 915 C CA . GLN A 1 112 ? 18.817 -2.046 -21.262 1.00 95.38 112 GLN A CA 1
ATOM 916 C C . GLN A 1 112 ? 19.027 -1.659 -19.796 1.00 95.38 112 GLN A C 1
ATOM 918 O O . GLN A 1 112 ? 18.053 -1.314 -19.129 1.00 95.38 112 GLN A O 1
ATOM 923 N N . GLU A 1 113 ? 20.267 -1.628 -19.303 1.00 94.44 113 GLU A N 1
ATOM 924 C CA . GLU A 1 113 ? 20.579 -1.170 -17.943 1.00 94.44 113 GLU A CA 1
ATOM 925 C C . GLU A 1 113 ? 20.138 0.286 -17.722 1.00 94.44 113 GLU A C 1
ATOM 927 O O . GLU A 1 113 ? 19.474 0.596 -16.730 1.00 94.44 113 GLU A O 1
ATOM 932 N N . TYR A 1 114 ? 20.410 1.168 -18.690 1.00 93.31 114 TYR A N 1
ATOM 933 C CA . TYR A 1 114 ? 19.961 2.560 -18.649 1.00 93.31 114 TYR A CA 1
ATOM 934 C C . TYR A 1 114 ? 18.429 2.682 -18.585 1.00 93.31 114 TYR A C 1
ATOM 936 O O . TYR A 1 114 ? 17.891 3.429 -17.761 1.00 93.31 114 TYR A O 1
ATOM 944 N N . LEU A 1 115 ? 17.709 1.960 -19.452 1.00 94.94 115 LEU A N 1
ATOM 945 C CA . LEU A 1 115 ? 16.243 2.011 -19.504 1.00 94.94 115 LEU A CA 1
ATOM 946 C C . LEU A 1 115 ? 15.610 1.421 -18.241 1.00 94.94 115 LEU A C 1
ATOM 948 O O . LEU A 1 115 ? 14.671 2.007 -17.698 1.00 94.94 115 LEU A O 1
ATOM 952 N N . LYS A 1 116 ? 16.163 0.313 -17.743 1.00 96.06 116 LYS A N 1
ATOM 953 C CA . LYS A 1 116 ? 15.778 -0.312 -16.479 1.00 96.06 116 LYS A CA 1
ATOM 954 C C . LYS A 1 116 ? 15.945 0.661 -15.311 1.00 96.06 116 LYS A C 1
ATOM 956 O O . LYS A 1 116 ? 14.995 0.860 -14.556 1.00 96.06 116 LYS A O 1
ATOM 961 N N . GLY A 1 117 ? 17.108 1.304 -15.190 1.00 94.69 117 GLY A N 1
ATOM 962 C CA . GLY A 1 117 ? 17.377 2.279 -14.130 1.00 94.69 117 GLY A CA 1
ATOM 963 C C . GLY A 1 117 ? 16.388 3.445 -14.158 1.00 94.69 117 GLY A C 1
ATOM 964 O O . GLY A 1 117 ? 15.757 3.754 -13.150 1.00 94.69 117 GLY A O 1
ATOM 965 N N . ARG A 1 118 ? 16.154 4.026 -15.341 1.00 93.44 118 ARG A N 1
ATOM 966 C CA . ARG A 1 118 ? 15.164 5.100 -15.536 1.00 93.44 118 ARG A CA 1
ATOM 967 C C . ARG A 1 118 ? 13.740 4.658 -15.180 1.00 93.44 118 ARG A C 1
ATOM 969 O O . ARG A 1 118 ? 12.968 5.454 -14.646 1.00 93.44 118 ARG A O 1
ATOM 976 N N . TYR A 1 119 ? 13.370 3.420 -15.504 1.00 95.75 119 TYR A N 1
ATOM 977 C CA . TYR A 1 119 ? 12.067 2.860 -15.155 1.00 95.75 119 TYR A CA 1
ATOM 978 C C . TYR A 1 119 ? 11.905 2.738 -13.633 1.00 95.75 119 TYR A C 1
ATOM 980 O O . TYR A 1 119 ? 10.931 3.254 -13.083 1.00 95.75 119 TYR A O 1
ATOM 988 N N . PHE A 1 120 ? 12.863 2.106 -12.948 1.00 96.06 120 PHE A N 1
ATOM 989 C CA . PHE A 1 120 ? 12.787 1.879 -11.502 1.00 96.06 120 PHE A CA 1
ATOM 990 C C . PHE A 1 120 ? 12.929 3.162 -10.679 1.00 96.06 120 PHE A C 1
ATOM 992 O O . PHE A 1 120 ? 12.258 3.288 -9.658 1.00 96.06 120 PHE A O 1
ATOM 999 N N . GLU A 1 121 ? 13.690 4.151 -11.151 1.00 94.00 121 GLU A N 1
ATOM 1000 C CA . GLU A 1 121 ? 13.739 5.487 -10.545 1.00 94.00 121 GLU A CA 1
ATOM 1001 C C . GLU A 1 121 ? 12.347 6.142 -10.530 1.00 94.00 121 GLU A C 1
ATOM 1003 O O . GLU A 1 121 ? 11.874 6.606 -9.489 1.00 94.00 121 GLU A O 1
ATOM 1008 N N . LYS A 1 122 ? 11.653 6.137 -11.676 1.00 93.12 122 LYS A N 1
ATOM 1009 C CA . LYS A 1 122 ? 10.290 6.676 -11.785 1.00 93.12 122 LYS A CA 1
ATOM 1010 C C . LYS A 1 122 ? 9.293 5.869 -10.953 1.00 93.12 122 LYS A C 1
ATOM 1012 O O . LYS A 1 122 ? 8.470 6.467 -10.265 1.00 93.12 122 LYS A O 1
ATOM 1017 N N . LEU A 1 123 ? 9.376 4.537 -10.998 1.00 94.25 123 LEU A N 1
ATOM 1018 C CA . LEU A 1 123 ? 8.508 3.651 -10.223 1.00 94.25 123 LEU A CA 1
ATOM 1019 C C . LEU A 1 123 ? 8.640 3.930 -8.724 1.00 94.25 123 LEU A C 1
ATOM 1021 O O . LEU A 1 123 ? 7.629 4.167 -8.072 1.00 94.25 123 LEU A O 1
ATOM 1025 N N . ALA A 1 124 ? 9.869 3.954 -8.201 1.00 93.31 124 ALA A N 1
ATOM 1026 C CA . ALA A 1 124 ? 10.142 4.189 -6.788 1.00 93.31 124 ALA A CA 1
ATOM 1027 C C . ALA A 1 124 ? 9.641 5.562 -6.327 1.00 93.31 124 ALA A C 1
ATOM 1029 O O . ALA A 1 124 ? 9.029 5.671 -5.264 1.00 93.31 124 ALA A O 1
ATOM 1030 N N . LYS A 1 125 ? 9.847 6.600 -7.151 1.00 91.50 125 LYS A N 1
ATOM 1031 C CA . LYS A 1 125 ? 9.329 7.945 -6.879 1.00 91.50 125 LYS A CA 1
ATOM 1032 C C . LYS A 1 125 ? 7.803 7.964 -6.789 1.00 91.50 125 LYS A C 1
ATOM 1034 O O . LYS A 1 125 ? 7.267 8.652 -5.936 1.00 91.50 125 LYS A O 1
ATOM 1039 N N . MET A 1 126 ? 7.118 7.235 -7.666 1.00 90.00 126 MET A N 1
ATOM 1040 C CA . MET A 1 126 ? 5.652 7.222 -7.728 1.00 90.00 126 MET A CA 1
ATOM 1041 C C . MET A 1 126 ? 5.003 6.292 -6.707 1.00 90.00 126 MET A C 1
ATOM 1043 O O . MET A 1 126 ? 3.840 6.488 -6.365 1.00 90.00 126 MET A O 1
ATOM 1047 N N . SER A 1 127 ? 5.712 5.258 -6.259 1.00 90.75 127 SER A N 1
ATOM 1048 C CA . SER A 1 127 ? 5.222 4.361 -5.219 1.00 90.75 127 SER A CA 1
ATOM 1049 C C . SER A 1 127 ? 5.476 4.887 -3.812 1.00 90.75 127 SER A C 1
ATOM 1051 O O . SER A 1 127 ? 4.840 4.394 -2.893 1.00 90.75 127 SER A O 1
ATOM 1053 N N . GLU A 1 128 ? 6.411 5.828 -3.632 1.00 89.50 128 GLU A N 1
ATOM 1054 C CA . GLU A 1 128 ? 6.765 6.424 -2.330 1.00 89.50 128 GLU A CA 1
ATOM 1055 C C . GLU A 1 128 ? 6.989 5.367 -1.228 1.00 89.50 128 GLU A C 1
ATOM 1057 O 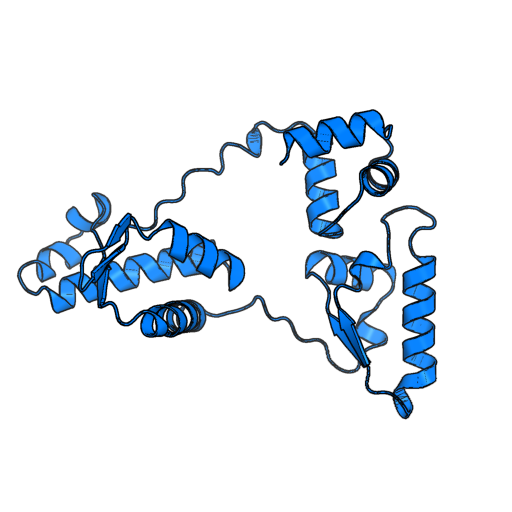O . GLU A 1 128 ? 6.524 5.502 -0.106 1.00 89.50 128 GLU A O 1
ATOM 1062 N N . GLY A 1 129 ? 7.678 4.272 -1.573 1.00 89.56 129 GLY A N 1
ATOM 1063 C CA . GLY A 1 129 ? 7.943 3.149 -0.663 1.00 89.56 129 GLY A CA 1
ATOM 1064 C C . GLY A 1 129 ? 6.810 2.128 -0.493 1.00 89.56 129 GLY A C 1
ATOM 1065 O O . GLY A 1 129 ? 7.033 1.070 0.100 1.00 89.56 129 GLY A O 1
ATOM 1066 N N . ASN A 1 130 ? 5.634 2.359 -1.082 1.00 90.69 130 ASN A N 1
ATOM 1067 C CA . ASN A 1 130 ? 4.503 1.437 -1.031 1.00 90.69 130 ASN A CA 1
ATOM 1068 C C . ASN A 1 130 ? 4.661 0.268 -2.027 1.00 90.69 130 ASN A C 1
ATOM 1070 O O . ASN A 1 130 ? 4.593 0.431 -3.251 1.00 90.69 130 ASN A O 1
ATOM 1074 N N . SER A 1 131 ? 4.823 -0.942 -1.488 1.00 91.69 131 SER A N 1
ATOM 1075 C CA . SER A 1 131 ? 5.010 -2.182 -2.255 1.00 91.69 131 SER A CA 1
ATOM 1076 C C . SER A 1 131 ? 3.821 -2.527 -3.158 1.00 91.69 131 SER A C 1
ATOM 1078 O O . SER A 1 131 ? 4.015 -2.925 -4.310 1.00 91.69 131 SER A O 1
ATOM 1080 N N . SER A 1 132 ? 2.594 -2.348 -2.668 1.00 89.88 132 SER A N 1
ATOM 1081 C CA . SER A 1 132 ? 1.364 -2.629 -3.413 1.00 89.88 132 SER A CA 1
ATOM 1082 C C . SER A 1 132 ? 1.218 -1.698 -4.613 1.00 89.88 132 SER A C 1
ATOM 1084 O O . SER A 1 132 ? 0.969 -2.161 -5.726 1.00 89.88 132 SER A O 1
ATOM 1086 N N . VAL A 1 133 ? 1.449 -0.396 -4.418 1.00 90.56 133 VAL A N 1
ATOM 1087 C CA . VAL A 1 133 ? 1.422 0.607 -5.494 1.00 90.56 133 VAL A CA 1
ATOM 1088 C C . VAL A 1 133 ? 2.485 0.291 -6.547 1.00 90.56 133 VAL A C 1
ATOM 1090 O O . VAL A 1 133 ? 2.176 0.262 -7.740 1.00 90.56 133 VAL A O 1
ATOM 1093 N N . ALA A 1 134 ? 3.714 -0.024 -6.125 1.00 93.38 134 ALA A N 1
ATOM 1094 C CA . ALA A 1 134 ? 4.782 -0.404 -7.045 1.00 93.38 134 ALA A CA 1
ATOM 1095 C C . ALA A 1 134 ? 4.426 -1.647 -7.879 1.00 93.38 134 ALA A C 1
ATOM 1097 O O . ALA A 1 134 ? 4.631 -1.658 -9.093 1.00 93.38 134 ALA A O 1
ATOM 1098 N N . MET A 1 135 ? 3.846 -2.677 -7.257 1.00 93.75 135 MET A N 1
ATOM 1099 C CA . MET A 1 135 ? 3.429 -3.899 -7.952 1.00 93.75 135 MET A CA 1
ATOM 1100 C C . MET A 1 135 ? 2.270 -3.666 -8.927 1.00 93.75 135 MET A C 1
ATOM 1102 O O . MET A 1 135 ? 2.276 -4.232 -10.021 1.00 93.75 135 MET A O 1
ATOM 1106 N N . ILE A 1 136 ? 1.296 -2.823 -8.571 1.00 92.06 136 ILE A N 1
ATOM 1107 C CA . ILE A 1 136 ? 0.193 -2.452 -9.469 1.00 92.06 136 ILE A CA 1
ATOM 1108 C C . ILE A 1 136 ? 0.742 -1.737 -10.703 1.00 92.06 136 ILE A C 1
ATOM 1110 O O . ILE A 1 136 ? 0.394 -2.104 -11.828 1.00 92.06 136 ILE A O 1
ATOM 1114 N N . TYR A 1 137 ? 1.615 -0.743 -10.513 1.00 92.75 137 TYR A N 1
ATOM 1115 C CA . TYR A 1 137 ? 2.233 -0.054 -11.641 1.00 92.75 137 TYR A CA 1
ATOM 1116 C C . TYR A 1 137 ? 3.097 -0.992 -12.476 1.00 92.75 137 TYR A C 1
ATOM 1118 O O . TYR A 1 137 ? 3.014 -0.950 -13.696 1.00 92.75 137 TYR A O 1
ATOM 1126 N N . TRP A 1 138 ? 3.869 -1.876 -11.844 1.00 94.81 138 TRP A N 1
ATOM 1127 C CA . TRP A 1 138 ? 4.655 -2.885 -12.547 1.00 94.81 138 TRP A CA 1
ATOM 1128 C C . TRP A 1 138 ? 3.804 -3.732 -13.496 1.00 94.81 138 TRP A C 1
ATOM 1130 O O . TRP A 1 138 ? 4.120 -3.821 -14.679 1.00 94.81 138 TRP A O 1
ATOM 1140 N N . ILE A 1 139 ? 2.702 -4.301 -13.001 1.00 92.56 139 ILE A N 1
ATOM 1141 C CA . ILE A 1 139 ? 1.800 -5.124 -13.817 1.00 92.56 139 ILE A CA 1
ATOM 1142 C C . ILE A 1 139 ? 1.208 -4.299 -14.967 1.00 92.56 139 ILE A C 1
ATOM 1144 O O . ILE A 1 139 ? 1.141 -4.785 -16.091 1.00 92.56 139 ILE A O 1
ATOM 1148 N N . ARG A 1 140 ? 0.821 -3.041 -14.713 1.00 91.31 140 ARG A N 1
ATOM 1149 C CA . ARG A 1 140 ? 0.278 -2.132 -15.740 1.00 91.31 140 ARG A CA 1
ATOM 1150 C C . ARG A 1 140 ? 1.304 -1.710 -16.794 1.00 91.31 140 ARG A C 1
ATOM 1152 O O . ARG A 1 140 ? 0.907 -1.357 -17.900 1.00 91.31 140 ARG A O 1
ATOM 1159 N N . SER A 1 141 ? 2.593 -1.733 -16.467 1.00 93.50 141 SER A N 1
ATOM 1160 C CA . SER A 1 141 ? 3.672 -1.411 -17.406 1.00 93.50 141 SER A CA 1
ATOM 1161 C C . SER A 1 141 ? 3.995 -2.554 -18.365 1.00 93.50 141 SER A C 1
ATOM 1163 O O . SER A 1 141 ? 4.681 -2.326 -19.361 1.00 93.50 141 SER A O 1
ATOM 1165 N N . ILE A 1 142 ? 3.525 -3.776 -18.099 1.00 94.12 142 ILE A N 1
ATOM 1166 C CA . ILE A 1 142 ? 3.685 -4.899 -19.023 1.00 94.12 142 ILE A CA 1
ATOM 1167 C C . ILE A 1 142 ? 2.813 -4.636 -20.254 1.00 94.12 142 ILE A C 1
ATOM 1169 O O . ILE A 1 142 ? 1.587 -4.621 -20.167 1.00 94.12 142 ILE A O 1
ATOM 1173 N N . LYS A 1 143 ? 3.453 -4.421 -21.404 1.00 93.44 143 LYS A N 1
ATOM 1174 C CA . LYS A 1 143 ? 2.770 -4.137 -22.669 1.00 93.44 143 LYS A CA 1
ATOM 1175 C C . LYS A 1 143 ? 2.296 -5.420 -23.342 1.00 93.44 143 LYS A C 1
ATOM 1177 O O . LYS A 1 143 ? 1.131 -5.557 -23.695 1.00 93.44 143 LYS A O 1
ATOM 1182 N N . GLU A 1 144 ? 3.237 -6.327 -23.555 1.00 94.19 144 GLU A N 1
ATOM 1183 C CA . GLU A 1 144 ? 3.058 -7.581 -24.275 1.00 94.19 144 GLU A CA 1
ATOM 1184 C C . GLU A 1 144 ? 4.144 -8.570 -23.847 1.00 94.19 144 GLU A C 1
ATOM 1186 O O . GLU A 1 144 ? 5.103 -8.203 -23.157 1.00 94.19 144 GLU A O 1
ATOM 1191 N N . HIS A 1 145 ? 3.979 -9.827 -24.239 1.00 94.81 145 HIS A N 1
ATOM 1192 C CA . HIS A 1 145 ? 4.968 -10.871 -24.018 1.00 94.81 145 HIS A CA 1
ATOM 1193 C C . HIS A 1 145 ? 5.057 -11.791 -25.225 1.00 94.81 145 HIS A C 1
ATOM 1195 O O . HIS A 1 145 ? 4.076 -11.958 -25.952 1.00 94.81 145 HIS A O 1
ATOM 1201 N N . ASP A 1 146 ? 6.234 -12.371 -25.409 1.00 94.44 146 ASP A N 1
ATOM 1202 C CA . ASP A 1 146 ? 6.465 -13.505 -26.297 1.00 94.44 146 ASP A CA 1
ATOM 1203 C C . ASP A 1 146 ? 6.872 -14.738 -25.474 1.00 94.44 146 ASP A C 1
ATOM 1205 O O . ASP A 1 146 ? 6.751 -14.734 -24.250 1.00 94.44 146 ASP A O 1
ATOM 1209 N N . ASP A 1 147 ? 7.363 -15.789 -26.132 1.00 92.75 147 ASP A N 1
ATOM 1210 C CA . ASP A 1 147 ? 7.755 -17.056 -25.497 1.00 92.75 147 ASP A CA 1
ATOM 1211 C C . ASP A 1 147 ? 8.934 -16.929 -24.507 1.00 92.75 147 ASP A C 1
ATOM 1213 O O . ASP A 1 147 ? 9.235 -17.862 -23.763 1.00 92.75 147 ASP A O 1
ATOM 1217 N N . THR A 1 148 ? 9.632 -15.792 -24.504 1.00 94.19 148 THR A N 1
ATOM 1218 C CA . THR A 1 148 ? 10.897 -15.575 -23.790 1.00 94.19 148 THR A CA 1
ATOM 1219 C C . THR A 1 148 ? 10.965 -14.260 -23.014 1.00 94.19 148 THR A C 1
ATOM 1221 O O . THR A 1 148 ? 11.658 -14.202 -21.997 1.00 94.19 148 THR A O 1
ATOM 1224 N N . HIS A 1 149 ? 10.241 -13.219 -23.435 1.00 95.69 149 HIS A N 1
ATOM 1225 C CA . HIS A 1 149 ? 10.351 -11.868 -22.894 1.00 95.69 149 HIS A CA 1
ATOM 1226 C C . HIS A 1 149 ? 9.001 -11.253 -22.528 1.00 95.69 149 HIS A C 1
ATOM 1228 O O . HIS A 1 149 ? 8.017 -11.372 -23.254 1.00 95.69 149 HIS A O 1
ATOM 1234 N N . PHE A 1 150 ? 9.003 -10.472 -21.448 1.00 96.56 150 PHE A N 1
ATOM 1235 C CA . PHE A 1 150 ? 8.028 -9.412 -21.219 1.00 96.56 150 PHE A CA 1
ATOM 1236 C C . PHE A 1 150 ? 8.592 -8.067 -21.683 1.00 96.56 150 PHE A C 1
ATOM 1238 O O . PHE A 1 150 ? 9.688 -7.660 -21.282 1.00 96.56 150 PHE A O 1
ATOM 1245 N N . TYR A 1 151 ? 7.799 -7.347 -22.472 1.00 96.50 151 TYR A N 1
ATOM 1246 C CA . TYR A 1 151 ? 8.117 -6.001 -22.931 1.00 96.50 151 TYR A CA 1
ATOM 1247 C C . TYR A 1 151 ? 7.481 -4.968 -22.007 1.00 96.50 151 TYR A C 1
ATOM 1249 O O . TYR A 1 151 ? 6.257 -4.901 -21.862 1.00 96.50 151 TYR A O 1
ATOM 1257 N N . ILE A 1 152 ? 8.323 -4.156 -21.376 1.00 96.38 152 ILE A N 1
ATOM 1258 C CA . ILE A 1 152 ? 7.918 -3.176 -20.370 1.00 96.38 152 ILE A CA 1
ATOM 1259 C C . ILE A 1 152 ? 7.866 -1.799 -21.018 1.00 96.38 152 ILE A C 1
ATOM 1261 O O . ILE A 1 152 ? 8.877 -1.296 -21.516 1.00 96.38 152 ILE A O 1
ATOM 1265 N N . ASN A 1 153 ? 6.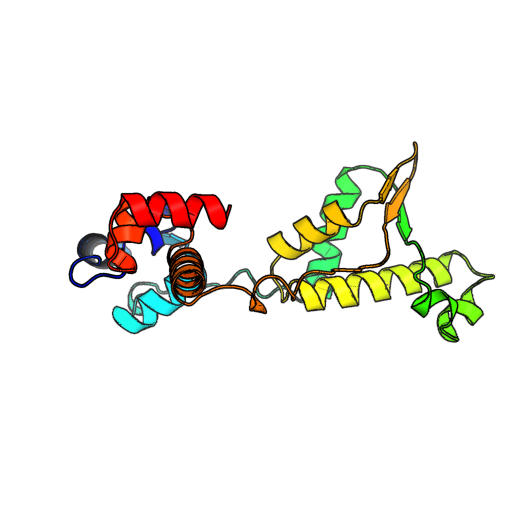687 -1.182 -21.009 1.00 94.75 153 ASN A N 1
ATOM 1266 C CA . ASN A 1 153 ? 6.527 0.198 -21.440 1.00 94.75 153 ASN A CA 1
ATOM 1267 C C . ASN A 1 153 ? 7.355 1.141 -20.553 1.00 94.75 153 ASN A C 1
ATOM 1269 O O . ASN A 1 153 ? 7.535 0.879 -19.358 1.00 94.75 153 ASN A O 1
ATOM 1273 N N . PRO A 1 154 ? 7.825 2.274 -21.103 1.00 90.38 154 PRO A N 1
ATOM 1274 C CA . PRO A 1 154 ? 8.373 3.338 -20.279 1.00 90.38 154 PRO A CA 1
ATOM 1275 C C . PRO A 1 154 ? 7.354 3.727 -19.207 1.00 90.38 154 PRO A C 1
ATOM 1277 O O . PRO A 1 154 ? 6.152 3.754 -19.467 1.00 90.38 154 PRO A O 1
ATOM 1280 N N . PHE A 1 155 ? 7.831 4.052 -18.006 1.00 85.50 155 PHE A N 1
ATOM 1281 C CA . PHE A 1 155 ? 6.928 4.489 -16.952 1.00 85.50 155 PHE A CA 1
ATOM 1282 C C . PHE A 1 155 ? 6.293 5.833 -17.345 1.00 85.50 155 PHE A C 1
ATOM 1284 O O . PHE A 1 155 ? 6.957 6.881 -17.334 1.00 85.50 155 PHE A O 1
ATOM 1291 N N . GLU A 1 156 ? 5.008 5.771 -17.681 1.00 75.06 156 GLU A N 1
ATOM 1292 C CA . GLU A 1 156 ? 4.129 6.887 -18.000 1.00 75.06 156 GLU A CA 1
ATOM 1293 C C . GLU A 1 156 ? 2.847 6.717 -17.188 1.00 75.06 156 GLU A C 1
ATOM 1295 O O . GLU A 1 156 ? 2.100 5.759 -17.379 1.00 75.06 156 GLU A O 1
ATOM 1300 N N . PHE A 1 157 ? 2.585 7.637 -16.259 1.00 66.44 157 PHE A N 1
ATOM 1301 C CA . PHE A 1 157 ? 1.308 7.662 -15.557 1.00 66.44 157 PHE A CA 1
ATOM 1302 C C . PHE A 1 157 ? 0.621 9.000 -15.794 1.00 66.44 157 PHE A C 1
ATOM 1304 O O . PHE A 1 157 ? 1.004 10.031 -15.245 1.00 66.44 157 PHE A O 1
ATOM 1311 N N . GLY A 1 158 ? -0.392 8.980 -16.655 1.00 62.53 158 GLY A N 1
ATOM 1312 C CA . GLY A 1 158 ? -1.306 10.093 -16.848 1.00 62.53 158 GLY A CA 1
ATOM 1313 C C . GLY A 1 158 ? -2.577 9.853 -16.049 1.00 62.53 158 GLY A C 1
ATOM 1314 O O . GLY A 1 158 ? -3.421 9.095 -16.504 1.00 62.53 158 GLY A O 1
ATOM 1315 N N . ALA A 1 159 ? -2.714 10.489 -14.881 1.00 55.38 159 ALA A N 1
ATOM 1316 C CA . ALA A 1 159 ? -4.008 10.852 -14.282 1.00 55.38 159 ALA A CA 1
ATOM 1317 C C . ALA A 1 159 ? -3.818 11.571 -12.932 1.00 55.38 159 ALA A C 1
ATOM 1319 O O . ALA A 1 159 ? -4.062 10.997 -11.878 1.00 55.38 159 ALA A O 1
ATOM 1320 N N . VAL A 1 160 ? -3.437 12.852 -12.958 1.00 52.34 160 VAL A N 1
ATOM 1321 C CA . VAL A 1 160 ? -3.619 13.763 -11.800 1.00 52.34 160 VAL A CA 1
ATOM 1322 C C . VAL A 1 160 ? -4.824 14.698 -12.018 1.00 52.34 160 VAL A C 1
ATOM 1324 O O . VAL A 1 160 ? -5.354 15.284 -11.080 1.00 52.34 160 VAL A O 1
ATOM 1327 N N . ASN A 1 161 ? -5.355 14.760 -13.245 1.00 54.94 161 ASN A N 1
ATOM 1328 C CA . ASN A 1 161 ? -6.424 15.698 -13.605 1.00 54.94 161 ASN A CA 1
ATOM 1329 C C . ASN A 1 161 ? -7.817 15.316 -13.071 1.00 54.94 161 ASN A C 1
ATOM 1331 O O . ASN A 1 161 ? -8.708 16.157 -13.095 1.00 54.94 161 ASN A O 1
ATOM 1335 N N . ARG A 1 162 ? -8.032 14.077 -12.598 1.00 58.69 162 ARG A N 1
ATOM 1336 C CA . ARG A 1 162 ? -9.352 13.643 -12.098 1.00 58.69 162 ARG A CA 1
ATOM 1337 C C . ARG A 1 162 ? -9.701 14.236 -10.734 1.00 58.69 162 ARG A C 1
ATOM 1339 O O . ARG A 1 162 ? -10.852 14.575 -10.514 1.00 58.69 162 ARG A O 1
ATOM 1346 N N . ILE A 1 163 ? -8.718 14.406 -9.846 1.00 65.62 163 ILE A N 1
ATOM 1347 C CA . ILE A 1 163 ? -8.966 14.905 -8.482 1.00 65.62 163 ILE A CA 1
ATOM 1348 C C . ILE A 1 163 ? -9.347 16.392 -8.500 1.00 65.62 163 ILE A C 1
ATOM 1350 O O . ILE A 1 163 ? -10.179 16.823 -7.711 1.00 65.62 163 ILE A O 1
ATOM 1354 N N . GLN A 1 164 ? -8.793 17.174 -9.434 1.00 67.06 164 GLN A N 1
ATOM 1355 C CA . GLN A 1 164 ? -9.069 18.614 -9.542 1.00 67.06 164 GLN A CA 1
ATOM 1356 C C . GLN A 1 164 ? -10.514 18.948 -9.947 1.00 67.06 164 GLN A C 1
ATOM 1358 O O . GLN A 1 164 ? -10.908 20.107 -9.862 1.00 67.06 164 GLN A O 1
ATOM 1363 N N . GLN A 1 165 ? -11.285 17.962 -10.410 1.00 79.12 165 GLN A N 1
ATOM 1364 C CA . GLN A 1 165 ? -12.667 18.142 -10.860 1.00 79.12 165 GLN A CA 1
ATOM 1365 C C . GLN A 1 165 ? -13.702 17.712 -9.812 1.00 79.12 165 GLN A C 1
ATOM 1367 O O . GLN A 1 165 ? -14.894 17.854 -10.071 1.00 79.12 165 GLN A O 1
ATOM 1372 N N . LEU A 1 166 ? -13.260 17.186 -8.666 1.00 83.69 166 LEU A N 1
ATOM 1373 C CA . LEU A 1 166 ? -14.146 16.678 -7.623 1.00 83.69 166 LEU A CA 1
ATOM 1374 C C . LEU A 1 166 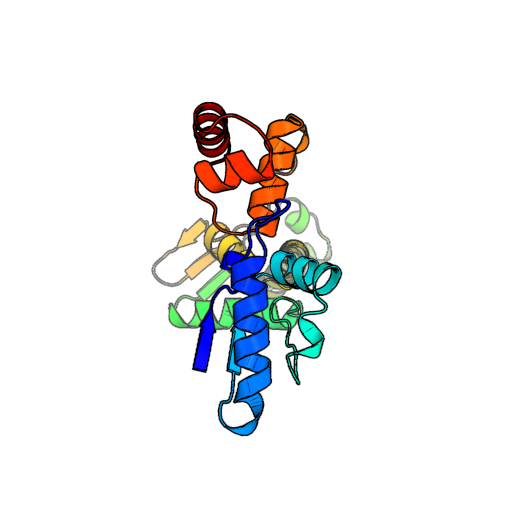? -14.718 17.809 -6.769 1.00 83.69 166 LEU A C 1
ATOM 1376 O O . LEU A 1 166 ? -14.016 18.765 -6.425 1.00 83.69 166 LEU A O 1
ATOM 1380 N N . ASP A 1 167 ? -15.986 17.675 -6.396 1.00 87.88 167 ASP A N 1
ATOM 1381 C CA . ASP A 1 167 ? -16.634 18.574 -5.447 1.00 87.88 167 ASP A CA 1
ATOM 1382 C C . ASP A 1 167 ? -16.243 18.262 -3.987 1.00 87.88 167 ASP A C 1
ATOM 1384 O O . ASP A 1 167 ? -15.583 17.267 -3.675 1.00 87.88 167 ASP A O 1
ATOM 1388 N N . SER A 1 168 ? -16.641 19.131 -3.054 1.00 87.19 168 SER A N 1
ATOM 1389 C CA . SER A 1 168 ? -16.319 18.955 -1.633 1.00 87.19 168 SER A CA 1
ATOM 1390 C C . SER A 1 168 ? -16.861 17.650 -1.045 1.00 87.19 168 SER A C 1
ATOM 1392 O O . SER A 1 168 ? -16.200 17.059 -0.196 1.00 87.19 168 SER A O 1
ATOM 1394 N N . ASN A 1 169 ? -18.035 17.178 -1.476 1.00 86.44 169 ASN A N 1
ATOM 1395 C CA . ASN A 1 169 ? -18.626 15.945 -0.951 1.00 86.44 169 ASN A CA 1
ATOM 1396 C C . ASN A 1 169 ? -17.840 14.723 -1.428 1.00 86.44 169 ASN A C 1
ATOM 1398 O O . ASN A 1 169 ? -17.568 13.815 -0.644 1.00 86.44 169 ASN A O 1
ATOM 1402 N N . GLU A 1 170 ? -17.424 14.722 -2.691 1.00 88.44 170 GLU A N 1
ATOM 1403 C CA . GLU A 1 170 ? -16.530 13.715 -3.259 1.00 88.44 170 GLU A CA 1
ATOM 1404 C C . GLU A 1 170 ? -15.179 13.701 -2.541 1.00 88.44 170 GLU A C 1
ATOM 1406 O O . GLU A 1 170 ? -14.700 12.634 -2.158 1.00 88.44 170 GLU A O 1
ATOM 1411 N N . LEU A 1 171 ? -14.603 14.872 -2.258 1.00 88.88 171 LEU A N 1
ATOM 1412 C CA . LEU A 1 171 ? -13.363 14.983 -1.487 1.00 88.88 171 LEU A CA 1
ATOM 1413 C C . LEU A 1 171 ? -13.523 14.501 -0.038 1.00 88.88 171 LEU A C 1
ATOM 1415 O O . LEU A 1 171 ? -12.638 13.813 0.470 1.00 88.88 171 LEU A O 1
ATOM 1419 N N . PHE A 1 172 ? -14.640 14.808 0.630 1.00 89.75 172 PHE A N 1
ATOM 1420 C CA . PHE A 1 172 ? -14.906 14.312 1.982 1.00 89.75 172 PHE A CA 1
ATOM 1421 C C . PHE A 1 172 ? -15.094 12.796 2.014 1.00 89.75 172 PHE A C 1
ATOM 1423 O O . PHE A 1 172 ? -14.567 12.146 2.917 1.00 89.75 172 PHE A O 1
ATOM 1430 N N . ALA A 1 173 ? -15.780 12.218 1.028 1.00 90.38 173 ALA A N 1
ATOM 1431 C CA . ALA A 1 173 ? -15.906 10.769 0.923 1.00 90.38 173 ALA A CA 1
ATOM 1432 C C . ALA A 1 173 ? -14.562 10.093 0.641 1.00 90.38 173 ALA A C 1
ATOM 1434 O O . ALA A 1 173 ? -14.240 9.104 1.292 1.00 90.38 173 ALA A O 1
ATOM 1435 N N . LEU A 1 174 ? -13.732 10.650 -0.247 1.00 89.50 174 LEU A N 1
ATOM 1436 C CA . LEU A 1 174 ? -12.372 10.148 -0.460 1.00 89.50 174 LEU A CA 1
ATOM 1437 C C . LEU A 1 174 ? -11.524 10.228 0.812 1.00 89.50 174 LEU A C 1
ATOM 1439 O O . LEU A 1 174 ? -10.822 9.275 1.135 1.00 89.50 174 LEU A O 1
ATOM 1443 N N . ALA A 1 175 ? -11.615 11.324 1.567 1.00 89.94 175 ALA A N 1
ATOM 1444 C CA . ALA A 1 175 ? -10.933 11.441 2.852 1.00 89.94 175 ALA A CA 1
ATOM 1445 C C . ALA A 1 175 ? -11.435 10.401 3.870 1.00 89.94 175 ALA A C 1
ATOM 1447 O O . ALA A 1 175 ? -10.631 9.856 4.626 1.00 89.94 175 ALA A O 1
ATOM 1448 N N . ALA A 1 176 ? -12.738 10.100 3.877 1.00 91.56 176 ALA A N 1
ATOM 1449 C CA . ALA A 1 176 ? -13.314 9.050 4.712 1.00 91.56 176 ALA A CA 1
ATOM 1450 C C . ALA A 1 176 ? -12.793 7.659 4.311 1.00 91.56 176 ALA A C 1
ATOM 1452 O O . ALA A 1 176 ? -12.359 6.914 5.186 1.00 91.56 176 ALA A O 1
ATOM 1453 N N . PHE A 1 177 ? -12.728 7.343 3.013 1.00 91.50 177 PHE A N 1
ATOM 1454 C CA . PHE A 1 177 ? -12.143 6.089 2.523 1.00 91.50 177 PHE A CA 1
ATOM 1455 C C . PHE A 1 177 ? -10.651 5.973 2.837 1.00 91.50 177 PHE A C 1
ATOM 1457 O O . PHE A 1 177 ? -10.203 4.918 3.258 1.00 91.50 177 PHE A O 1
ATOM 1464 N N . ILE A 1 178 ? -9.872 7.050 2.706 1.00 90.06 178 ILE A N 1
ATOM 1465 C CA . ILE A 1 178 ? -8.451 7.040 3.090 1.00 90.06 178 ILE A CA 1
ATOM 1466 C C . ILE A 1 178 ? -8.289 6.736 4.585 1.00 90.06 178 ILE A C 1
ATOM 1468 O O . ILE A 1 178 ? -7.364 6.026 4.976 1.00 90.06 178 ILE A O 1
ATOM 1472 N N . LEU A 1 179 ? -9.176 7.279 5.421 1.00 92.38 179 LEU A N 1
ATOM 1473 C CA . LEU A 1 179 ? -9.118 7.107 6.868 1.00 92.38 179 LEU A CA 1
ATOM 1474 C C . LEU A 1 179 ? -9.552 5.706 7.320 1.00 92.38 179 LEU A C 1
ATOM 1476 O O . LEU A 1 179 ? -8.896 5.115 8.176 1.00 92.38 179 LEU A O 1
ATOM 1480 N N . HIS A 1 180 ? -10.654 5.200 6.769 1.00 91.31 180 HIS A N 1
ATOM 1481 C CA . HIS A 1 180 ? -11.292 3.957 7.208 1.00 91.31 180 HIS A CA 1
ATOM 1482 C C . HIS A 1 180 ? -10.950 2.739 6.344 1.00 91.31 180 HIS A C 1
ATOM 1484 O O . HIS A 1 180 ? -11.255 1.625 6.750 1.00 91.31 180 HIS A O 1
ATOM 1490 N N . ASP A 1 181 ? -10.297 2.928 5.193 1.00 87.94 181 ASP A N 1
ATOM 1491 C CA . ASP A 1 181 ? -10.019 1.918 4.159 1.00 87.94 181 ASP A CA 1
ATOM 1492 C C . ASP A 1 181 ? -11.294 1.352 3.514 1.00 87.94 181 ASP A C 1
ATOM 1494 O O . ASP A 1 181 ? -11.626 1.660 2.367 1.00 87.94 181 ASP A O 1
ATOM 1498 N N . THR A 1 182 ? -12.079 0.602 4.284 1.00 84.94 182 THR A N 1
ATOM 1499 C CA . THR A 1 182 ? -13.358 0.028 3.867 1.00 84.94 182 THR A CA 1
ATOM 1500 C C . THR A 1 182 ? -14.503 0.635 4.656 1.00 84.94 182 THR A C 1
ATOM 1502 O O . THR A 1 182 ? -14.433 0.729 5.876 1.00 84.94 182 THR A O 1
ATOM 1505 N N . MET A 1 183 ? -15.581 1.011 3.966 1.00 88.06 183 MET A N 1
ATOM 1506 C CA . MET A 1 183 ? -16.780 1.549 4.606 1.00 88.06 183 MET A CA 1
ATOM 1507 C C . MET A 1 183 ? -18.046 1.082 3.895 1.00 88.06 183 MET A C 1
ATOM 1509 O O . MET A 1 183 ? -18.115 1.014 2.666 1.00 88.06 183 MET A O 1
ATOM 1513 N N . THR A 1 184 ? -19.084 0.831 4.676 1.00 89.62 184 THR A N 1
ATOM 1514 C CA . THR A 1 184 ? -20.461 0.688 4.215 1.00 89.62 184 THR A CA 1
ATOM 1515 C C . THR A 1 184 ? -21.084 2.058 3.933 1.00 89.62 184 THR A C 1
ATOM 1517 O O . THR A 1 184 ? -20.632 3.099 4.412 1.00 89.62 184 THR A O 1
ATOM 1520 N N . ALA A 1 185 ? -22.182 2.076 3.173 1.00 88.81 185 ALA A N 1
ATOM 1521 C CA . ALA A 1 185 ? -22.922 3.313 2.920 1.00 88.81 185 ALA A CA 1
ATOM 1522 C C . ALA A 1 185 ? -23.502 3.939 4.204 1.00 88.81 185 ALA A C 1
ATOM 1524 O O . ALA A 1 185 ? -23.668 5.159 4.262 1.00 88.81 185 ALA A O 1
ATOM 1525 N N . ASP A 1 186 ? -23.811 3.117 5.214 1.00 90.19 186 ASP A N 1
ATOM 1526 C CA . ASP A 1 186 ? -24.265 3.574 6.530 1.00 90.19 186 ASP A CA 1
ATOM 1527 C C . ASP A 1 186 ? -23.131 4.267 7.293 1.00 90.19 186 ASP A C 1
ATOM 1529 O O . ASP A 1 186 ? -23.309 5.386 7.766 1.00 90.19 186 ASP A O 1
ATOM 1533 N N . GLU A 1 187 ? -21.943 3.665 7.341 1.00 90.69 187 GLU A N 1
ATOM 1534 C CA . GLU A 1 187 ? -20.766 4.267 7.984 1.00 90.69 187 GLU A CA 1
ATOM 1535 C C . GLU A 1 187 ? -20.358 5.566 7.288 1.00 90.69 187 GLU A C 1
ATOM 1537 O O . GLU A 1 187 ? -20.134 6.578 7.950 1.00 90.69 187 GLU A O 1
ATOM 1542 N N . LEU A 1 188 ? -20.357 5.588 5.951 1.00 91.50 188 LEU A N 1
ATOM 1543 C CA . LEU A 1 188 ? -20.086 6.808 5.195 1.00 91.50 188 LEU A CA 1
ATOM 1544 C C . LEU A 1 188 ? -21.127 7.892 5.514 1.00 91.50 188 LEU A C 1
ATOM 1546 O O . LEU A 1 188 ? -20.768 9.035 5.776 1.00 91.50 188 LEU A O 1
ATOM 1550 N N . SER A 1 189 ? -22.415 7.534 5.550 1.00 91.69 189 SER A N 1
ATOM 1551 C CA . SER A 1 189 ? -23.500 8.445 5.947 1.00 91.69 189 SER A CA 1
ATOM 1552 C C . SER A 1 189 ? -23.270 9.051 7.337 1.00 91.69 189 SER A C 1
ATOM 1554 O O . SER A 1 189 ? -23.457 10.257 7.505 1.00 91.69 189 SER A O 1
ATOM 1556 N N . MET A 1 190 ? -22.793 8.257 8.301 1.00 89.19 190 MET A N 1
ATOM 1557 C CA . MET A 1 190 ? -22.449 8.736 9.644 1.00 89.19 190 MET A CA 1
ATOM 1558 C C . MET A 1 190 ? -21.241 9.679 9.644 1.00 89.19 190 MET A C 1
ATOM 1560 O O . MET A 1 190 ? -21.266 10.685 10.351 1.00 89.19 190 MET A O 1
ATOM 1564 N N . THR A 1 191 ? -20.201 9.375 8.864 1.00 88.94 191 THR A N 1
ATOM 1565 C CA . THR A 1 191 ? -18.935 10.127 8.855 1.00 88.94 191 THR A CA 1
ATOM 1566 C C . THR A 1 191 ? -19.027 11.473 8.142 1.00 88.94 191 THR A C 1
ATOM 1568 O O . THR A 1 191 ? -18.411 12.436 8.594 1.00 88.94 191 THR A O 1
ATOM 1571 N N . ILE A 1 192 ? -19.783 11.565 7.043 1.00 89.31 192 ILE A N 1
ATOM 1572 C CA . ILE A 1 192 ? -19.923 12.815 6.270 1.00 89.31 192 ILE A CA 1
ATOM 1573 C C . ILE A 1 192 ? -21.297 13.486 6.431 1.00 89.31 192 ILE A C 1
ATOM 1575 O O . ILE A 1 192 ? -21.594 14.449 5.733 1.00 89.31 192 ILE A O 1
ATOM 1579 N N . HIS A 1 193 ? -22.112 13.010 7.380 1.00 86.75 193 HIS A N 1
ATOM 1580 C CA . HIS A 1 193 ? -23.389 13.608 7.793 1.00 86.75 193 HIS A CA 1
ATOM 1581 C C . HIS A 1 193 ? -24.391 13.851 6.648 1.00 86.75 193 HIS A C 1
ATOM 1583 O O . HIS A 1 193 ? -25.043 14.892 6.588 1.00 86.75 193 HIS A O 1
ATOM 1589 N N . GLN A 1 194 ? -24.549 12.867 5.761 1.00 87.56 194 GLN A N 1
ATOM 1590 C CA . GLN A 1 194 ? -25.520 12.898 4.656 1.00 87.56 194 GLN A CA 1
ATOM 1591 C C . GLN A 1 194 ? -26.441 11.676 4.689 1.00 87.56 194 GLN A C 1
ATOM 1593 O O . GLN A 1 194 ? -26.201 10.740 5.452 1.00 87.56 194 GLN A O 1
ATOM 1598 N N . SER A 1 195 ? -27.489 11.632 3.863 1.00 91.12 195 SER A N 1
ATOM 1599 C CA . SER A 1 195 ? -28.391 10.475 3.842 1.00 91.12 195 SER A CA 1
ATOM 1600 C C . SER A 1 195 ? -27.714 9.217 3.280 1.00 91.12 195 SER A C 1
ATOM 1602 O O . SER A 1 195 ? -26.870 9.279 2.387 1.00 91.12 195 SER A O 1
ATOM 1604 N N . LYS A 1 196 ? -28.156 8.033 3.725 1.00 90.81 196 LYS A N 1
ATOM 1605 C CA . LYS A 1 196 ? -27.691 6.741 3.184 1.00 90.81 196 LYS A CA 1
ATOM 1606 C C . LYS A 1 196 ? -27.796 6.665 1.657 1.00 90.81 196 LYS A C 1
ATOM 1608 O O . LYS A 1 196 ? -26.910 6.126 1.000 1.00 90.81 196 LYS A O 1
ATOM 1613 N N . ARG A 1 197 ? -28.875 7.215 1.087 1.00 91.56 197 ARG A N 1
ATOM 1614 C CA . ARG A 1 197 ? -29.094 7.241 -0.366 1.00 91.56 197 ARG A CA 1
ATOM 1615 C C . ARG A 1 197 ? -28.031 8.076 -1.079 1.00 91.56 197 ARG A C 1
ATOM 1617 O O . ARG A 1 197 ? -27.515 7.635 -2.101 1.00 91.56 197 ARG A O 1
ATOM 1624 N N . GLU A 1 198 ? -27.698 9.249 -0.546 1.00 89.06 198 GLU A N 1
ATOM 1625 C CA . GLU A 1 198 ? -26.626 10.095 -1.085 1.00 89.06 198 GLU A CA 1
ATOM 1626 C C . GLU A 1 198 ? -25.267 9.404 -0.959 1.00 89.06 198 GLU A C 1
ATOM 1628 O O . GLU A 1 198 ? -24.521 9.379 -1.933 1.00 89.06 198 GLU A O 1
ATOM 1633 N N . SER A 1 199 ? -24.989 8.737 0.166 1.00 91.12 199 SER A N 1
ATOM 1634 C CA . SER A 1 199 ? -23.766 7.940 0.348 1.00 91.12 199 SER A CA 1
ATOM 1635 C C . SER A 1 199 ? -23.636 6.800 -0.656 1.00 91.12 199 SER A C 1
ATOM 1637 O O . SER A 1 199 ? -22.550 6.593 -1.191 1.00 91.12 199 SER A O 1
ATOM 1639 N N . MET A 1 200 ? -24.725 6.093 -0.972 1.00 88.44 200 MET A N 1
ATOM 1640 C CA . MET A 1 200 ? -24.713 5.052 -2.009 1.00 88.44 200 MET A CA 1
ATOM 1641 C C . MET A 1 200 ? -24.412 5.624 -3.397 1.00 88.44 200 MET A C 1
ATOM 1643 O O . MET A 1 200 ? -23.589 5.070 -4.126 1.00 88.44 200 MET A O 1
ATOM 1647 N N . LEU A 1 201 ? -25.062 6.735 -3.762 1.00 88.56 201 LEU A N 1
ATOM 1648 C CA . LEU A 1 201 ? -24.822 7.398 -5.046 1.00 88.56 201 LEU A CA 1
ATOM 1649 C C . LEU A 1 201 ? -23.387 7.926 -5.138 1.00 88.56 201 LEU A C 1
ATOM 1651 O O . LEU A 1 201 ? -22.747 7.787 -6.175 1.00 88.56 201 LEU A O 1
ATOM 1655 N N . LEU A 1 202 ? -22.869 8.500 -4.052 1.00 87.94 202 LEU A N 1
ATOM 1656 C CA . LEU A 1 202 ? -21.513 9.025 -3.976 1.00 87.94 202 LEU A CA 1
ATOM 1657 C C . LEU A 1 202 ? -20.468 7.915 -4.113 1.00 87.94 202 LEU A C 1
ATOM 1659 O O . LEU A 1 202 ? -19.577 8.035 -4.949 1.00 87.94 202 LEU A O 1
ATOM 1663 N N . ALA A 1 203 ? -20.621 6.813 -3.374 1.00 84.88 203 ALA A N 1
ATOM 1664 C CA . ALA A 1 203 ? -19.731 5.658 -3.467 1.00 84.88 203 ALA A CA 1
ATOM 1665 C C . ALA A 1 203 ? -19.709 5.065 -4.885 1.00 84.88 203 ALA A C 1
ATOM 1667 O O . ALA A 1 203 ? -18.637 4.791 -5.413 1.00 84.88 203 ALA A O 1
ATOM 1668 N N . SER A 1 204 ? -20.872 4.956 -5.540 1.00 85.06 204 SER A N 1
ATOM 1669 C CA . SER A 1 204 ? -20.969 4.444 -6.914 1.00 85.06 204 SER A CA 1
ATOM 1670 C C . SER A 1 204 ? -20.334 5.353 -7.971 1.00 85.06 204 SER A C 1
ATOM 1672 O O . SER A 1 204 ? -20.017 4.869 -9.053 1.00 85.06 204 SER A O 1
ATOM 1674 N N . ARG A 1 205 ? -20.201 6.662 -7.717 1.00 81.94 205 ARG A N 1
ATOM 1675 C CA . ARG A 1 205 ? -19.513 7.586 -8.639 1.00 81.94 205 ARG A CA 1
ATOM 1676 C C . ARG A 1 205 ? -17.992 7.525 -8.498 1.00 81.94 205 ARG A C 1
ATOM 1678 O O . ARG A 1 205 ? -17.293 7.863 -9.447 1.00 81.94 205 ARG A O 1
ATOM 1685 N N . LEU A 1 206 ? -17.505 7.142 -7.316 1.00 78.38 206 LEU A N 1
ATOM 1686 C CA . LEU A 1 206 ? -16.080 7.092 -6.980 1.00 78.38 206 LEU A CA 1
ATOM 1687 C C . LEU A 1 206 ? -15.430 5.725 -7.268 1.00 78.38 206 LEU A C 1
ATOM 1689 O O . LEU A 1 206 ? -14.204 5.664 -7.351 1.00 78.38 206 LEU A O 1
ATOM 1693 N N . SER A 1 207 ? -16.228 4.659 -7.413 1.00 64.31 207 SER A N 1
ATOM 1694 C CA . SER A 1 207 ? -15.803 3.301 -7.803 1.00 64.31 207 SER A CA 1
ATOM 1695 C C . SER A 1 207 ? -15.557 3.164 -9.304 1.00 64.31 207 SER A C 1
ATOM 1697 O O . SER A 1 207 ? -14.515 2.589 -9.685 1.00 64.31 207 SER A O 1
#

Sequence (207 aa):
LILENVQNCFIRNLSGFDAMEQLLLLISETNKEILWIASSTRYGWLYLDKVLNVVDYFTHAVETDNLTAQQIEELVLKRHRASGYQLKFLADEAAKNNRSYKKHLDDEEKSQEYLKGRYFEKLAKMSEGNSSVAMIYWIRSIKEHDDTHFYINPFEFGAVNRIQQLDSNELFALAAFILHDTMTADELSMTIHQSKRESMLLASRLS

Secondary structure (DSSP, 8-state):
-EE--GGGG--SSTTTTHHHHHHHHHHHHHTTT---EE---HHHHHHHHHHH-GGGG-S-----S---HHHHHHHHHHHHHTT--EEEEPPPHHHHT-HHHHHHTT-HHHHHHHHHHHHHHHHHHHHTT-HHHHHHHHHHHEEEE-SSEEEEPP-----STTGGG--HHHHHHHHHHHHHSS--HHHHHHHHT--HHHHHHHHHHH-

Foldseek 3Di:
DEEEALLLQAFPFPPGCVSVVVVLVVLQVCVVPDDYHYYHAPLQVVVCCVPPVSVVSDPDDDDQQQADLVRLLVLLVVVVVVVVAAEDEDDDPVLVPDPQLVVCVVPRVSNRVVRSVQQSVVLCVVSNSGNVSSNVQQVVQFDDDDPHYTYGYRRDDDDPPPVVPDDPLLVQLVVSCSNSVDDQLVSSCNRSVHDSVVSVVSVVVVD

pLDDT: mean 90.23, std 7.77, range [52.34, 97.56]